Protein AF-A0A8H3XDB6-F1 (afdb_monomer)

InterPro domains:
  IPR000542 Acyltransferase ChoActase/COT/CPT [PTHR22589] (34-159)
  IPR039551 Choline/Carnitine o-acyltransferase, domain 1 and 2 [PF00755] (34-159)
  IPR042231 Choline/Carnitine o-acyltransferase, domain 2 [G3DSA:3.30.559.70] (70-175)

Nearest PDB structures (foldseek):
  4v7e-assembly1_BK  TM=2.350E-01  e=8.124E+00  Triticum aestivum

pLDDT: mean 75.9, std 16.82, range [28.42, 94.0]

Secondary structure (DSSP, 8-state):
-------TT-----HHHHHHHHHHHHHHHHHHHS-HHHHHHHHHHHHHHHHTHHHHHHHHHHHHHTT-S-SSHHHHHHHHHS--S-HHHHT-----PPPPSSGGGGSHHHHHHHHHHHHHHHHHHHHTT-SPPPEETTEEPP-HHHHTTSS--PEEETTEEE--HHHHHHHHHHHHHHHTTS------------

Radius of gyration: 24.49 Å; Cα contacts (8 Å, |Δi|>4): 90; chains: 1; bounding box: 51×44×75 Å

Foldseek 3Di:
DPPPLPCQPVDLDDLVRCLVPVVCVVLVVCVVVDDPVVSVVVVVVSVVCSVPVSVVVSVVLVVCCPPDRDSCPVVVVCVVQQDDDDCPPPPDDDDDDDADPDPVCNPPVNVVVVVVVVVVVVVVCVVVVVDDFDDDPNHGTDPVVVVCPPLFDWDQDPRGTDRDPVVSVVVVVVVVVVCVPDPPDPPDDDPPDD

Structure (mmCIF, N/CA/C/O backbone):
data_AF-A0A8H3XDB6-F1
#
_entry.id   AF-A0A8H3XDB6-F1
#
loop_
_atom_site.group_PDB
_atom_site.id
_atom_site.type_symbol
_atom_site.label_atom_id
_atom_site.label_alt_id
_atom_site.label_comp_id
_atom_site.label_asym_id
_atom_site.label_entity_id
_atom_site.label_seq_id
_atom_site.pdbx_PDB_ins_code
_atom_site.Cartn_x
_atom_site.Cartn_y
_atom_site.Cartn_z
_atom_site.occupancy
_atom_site.B_iso_or_equiv
_atom_site.auth_seq_id
_atom_site.auth_comp_id
_atom_site.auth_asym_id
_atom_site.auth_atom_id
_atom_site.pdbx_PDB_model_num
ATOM 1 N N . MET A 1 1 ? 5.721 -1.571 -1.053 1.00 28.42 1 MET A N 1
ATOM 2 C CA . MET A 1 1 ? 4.385 -2.197 -1.016 1.00 28.42 1 MET A CA 1
ATOM 3 C C . MET A 1 1 ? 4.108 -2.629 0.410 1.00 28.42 1 MET A C 1
ATOM 5 O O . MET A 1 1 ? 4.504 -3.717 0.806 1.00 28.42 1 MET A O 1
ATOM 9 N N . GLN A 1 2 ? 3.466 -1.765 1.198 1.00 34.19 2 GLN A N 1
ATOM 10 C CA . GLN A 1 2 ? 2.608 -2.282 2.254 1.00 34.19 2 GLN A CA 1
ATOM 11 C C . GLN A 1 2 ? 1.440 -2.888 1.478 1.00 34.19 2 GLN A C 1
ATOM 13 O O . GLN A 1 2 ? 0.646 -2.143 0.908 1.00 34.19 2 GLN A O 1
ATOM 18 N N . PHE A 1 3 ? 1.417 -4.211 1.322 1.00 31.28 3 PHE A N 1
ATOM 19 C CA . PHE A 1 3 ? 0.212 -4.893 0.873 1.00 31.28 3 PHE A CA 1
ATOM 20 C C . PHE A 1 3 ? -0.832 -4.624 1.958 1.00 31.28 3 PHE A C 1
ATOM 22 O O . PHE A 1 3 ? -0.949 -5.370 2.928 1.00 31.28 3 PHE A O 1
ATOM 29 N N . CYS A 1 4 ? -1.576 -3.525 1.835 1.00 38.34 4 CYS A N 1
ATOM 30 C CA . CYS A 1 4 ? -2.947 -3.578 2.287 1.00 38.34 4 CYS A CA 1
ATOM 31 C C . CYS A 1 4 ? -3.521 -4.713 1.453 1.00 38.34 4 CYS A C 1
ATOM 33 O O . CYS A 1 4 ? -3.587 -4.628 0.240 1.00 38.34 4 CYS A O 1
ATOM 35 N N . ILE A 1 5 ? -3.856 -5.840 2.053 1.00 39.66 5 ILE A N 1
ATOM 36 C CA . ILE A 1 5 ? -4.883 -6.656 1.426 1.00 39.66 5 ILE A CA 1
ATOM 37 C C . ILE A 1 5 ? -6.085 -5.732 1.480 1.00 39.66 5 ILE A C 1
ATOM 39 O O . ILE A 1 5 ? -6.484 -5.329 2.572 1.00 39.66 5 ILE A O 1
ATOM 43 N N . SER A 1 6 ? -6.553 -5.265 0.330 1.00 41.69 6 SER A N 1
ATOM 44 C CA . SER A 1 6 ? -7.808 -4.541 0.277 1.00 41.69 6 SER A CA 1
ATOM 45 C C . SER A 1 6 ? -8.833 -5.351 1.050 1.00 41.69 6 SER A C 1
ATOM 47 O O . SER A 1 6 ? -9.107 -6.505 0.716 1.00 41.69 6 SER A O 1
ATOM 49 N N . ILE A 1 7 ? -9.328 -4.786 2.148 1.00 50.31 7 ILE A N 1
ATOM 50 C CA . ILE A 1 7 ? -10.187 -5.502 3.087 1.00 50.31 7 ILE A CA 1
ATOM 51 C C . ILE A 1 7 ? -11.624 -5.422 2.559 1.00 50.31 7 ILE A C 1
ATOM 53 O O . ILE A 1 7 ? -12.529 -4.924 3.232 1.00 50.31 7 ILE A O 1
ATOM 57 N N . PHE A 1 8 ? -11.805 -5.841 1.306 1.00 38.94 8 PHE A N 1
ATOM 58 C CA . PHE A 1 8 ? -13.095 -5.911 0.644 1.00 38.94 8 PHE A CA 1
ATOM 59 C C . PHE A 1 8 ? -13.922 -6.977 1.353 1.00 38.94 8 PHE A C 1
ATOM 61 O O . PHE A 1 8 ? -13.488 -8.121 1.491 1.00 38.94 8 PHE A O 1
ATOM 68 N N . GLY A 1 9 ? -15.080 -6.582 1.884 1.00 47.75 9 GLY A N 1
ATOM 69 C CA . GLY A 1 9 ? -15.908 -7.491 2.672 1.00 47.75 9 GLY A CA 1
ATOM 70 C C . GLY A 1 9 ? -15.247 -7.955 3.971 1.00 47.75 9 GLY A C 1
ATOM 71 O O . GLY A 1 9 ? -15.432 -9.109 4.352 1.00 47.75 9 GLY A O 1
ATOM 72 N N . ALA A 1 10 ? -14.483 -7.081 4.647 1.00 54.69 10 ALA A N 1
ATOM 73 C CA . ALA A 1 10 ? -13.986 -7.310 6.005 1.00 54.69 10 ALA A CA 1
ATOM 74 C C . ALA A 1 10 ? -15.101 -7.933 6.870 1.00 54.69 10 ALA A C 1
ATOM 76 O O . ALA A 1 10 ? -16.064 -7.231 7.192 1.00 54.69 10 ALA A O 1
ATOM 77 N N . PRO A 1 11 ? -15.032 -9.230 7.223 1.00 56.41 11 PRO A N 1
ATOM 78 C CA . PRO A 1 11 ? -16.175 -9.900 7.819 1.00 56.4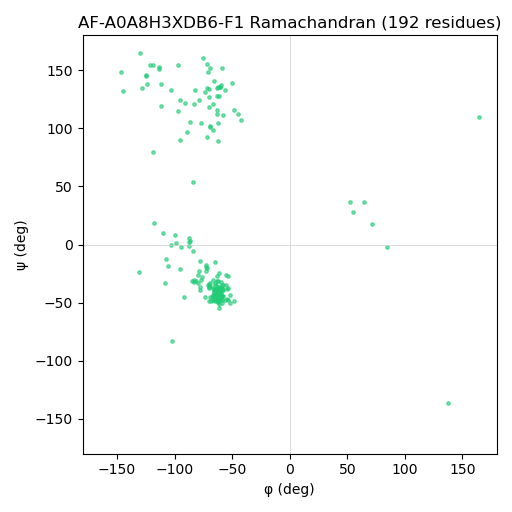1 11 PRO A CA 1
ATOM 79 C C . PRO A 1 11 ? -16.563 -9.228 9.137 1.00 56.41 11 PRO A C 1
ATOM 81 O O . PRO A 1 11 ? -15.732 -9.033 10.033 1.00 56.41 11 PRO A O 1
ATOM 84 N N . TYR A 1 12 ? -17.847 -8.881 9.254 1.00 55.28 12 TYR A N 1
ATOM 85 C CA . TYR A 1 12 ? -18.437 -8.421 10.504 1.00 55.28 12 TYR A CA 1
ATOM 86 C C . TYR A 1 12 ? -18.547 -9.613 11.444 1.00 55.28 12 TYR A C 1
ATOM 88 O O . TYR A 1 12 ? -19.517 -10.366 11.431 1.00 55.28 12 TYR A O 1
ATOM 96 N N . TYR A 1 13 ? -17.532 -9.805 12.275 1.00 54.06 13 TYR A N 1
ATOM 97 C CA . TYR A 1 13 ? -17.651 -10.742 13.379 1.00 54.06 13 TYR A CA 1
ATOM 98 C C . TYR A 1 13 ? -18.625 -10.168 14.412 1.00 54.06 13 TYR A C 1
ATOM 100 O O . TYR A 1 13 ? -18.537 -8.990 14.768 1.00 54.06 13 TYR A O 1
ATOM 108 N N . ASN A 1 14 ? -19.552 -11.003 14.894 1.00 50.72 14 ASN A N 1
ATOM 109 C CA . ASN A 1 14 ? -20.429 -10.671 16.017 1.00 50.72 14 ASN A CA 1
ATOM 110 C C . ASN A 1 14 ? -19.574 -10.137 17.177 1.00 50.72 14 ASN A C 1
ATOM 112 O O . ASN A 1 14 ? -18.504 -10.693 17.444 1.00 50.72 14 ASN A O 1
ATOM 116 N N . LEU A 1 15 ? -20.043 -9.087 17.860 1.00 51.84 15 LEU A N 1
ATOM 117 C CA . LEU A 1 15 ? -19.354 -8.511 19.010 1.00 51.84 15 LEU A CA 1
ATOM 118 C C . LEU A 1 15 ? -18.949 -9.607 19.992 1.00 51.84 15 LEU A C 1
ATOM 120 O O . LEU A 1 15 ? -17.777 -9.731 20.291 1.00 51.84 15 LEU A O 1
ATOM 124 N N . ASN A 1 16 ? -19.850 -10.514 20.363 1.00 48.94 16 ASN A N 1
ATOM 125 C CA . ASN A 1 16 ? -19.525 -11.626 21.255 1.00 48.94 16 ASN A CA 1
ATOM 126 C C . ASN A 1 16 ? -18.395 -12.519 20.719 1.00 48.94 16 ASN A C 1
ATOM 128 O O . ASN A 1 16 ? -17.565 -12.968 21.497 1.00 48.94 16 ASN A O 1
ATOM 132 N N . TRP A 1 17 ? -18.290 -12.730 19.405 1.00 52.19 17 TRP A N 1
ATOM 133 C CA . TRP A 1 17 ? -17.222 -13.535 18.802 1.00 52.19 17 TRP A CA 1
ATOM 134 C C . TRP A 1 17 ? -15.866 -12.807 18.805 1.00 52.19 17 TRP A C 1
ATOM 136 O O . TRP A 1 17 ? -14.856 -13.378 19.221 1.00 52.19 17 TRP A O 1
ATOM 146 N N . ARG A 1 18 ? -15.842 -11.519 18.424 1.00 54.84 18 ARG A N 1
ATOM 147 C CA . ARG A 1 18 ? -14.647 -10.653 18.507 1.00 54.84 18 ARG A CA 1
ATOM 148 C C . ARG A 1 18 ? -14.234 -10.417 19.961 1.00 54.84 18 ARG A C 1
ATOM 150 O O . ARG A 1 18 ? -13.060 -10.471 20.281 1.00 54.84 18 ARG A O 1
ATOM 157 N N . LEU A 1 19 ? -15.176 -10.230 20.873 1.00 51.75 19 LEU A N 1
ATOM 158 C CA . LEU A 1 19 ? -14.893 -10.020 22.287 1.00 51.75 19 LEU A CA 1
ATOM 159 C C . LEU A 1 19 ? -14.386 -11.299 22.964 1.00 51.75 19 LEU A C 1
ATOM 161 O O . LEU A 1 19 ? -13.506 -11.205 23.809 1.00 51.75 19 LEU A O 1
ATOM 165 N N . TYR A 1 20 ? -14.857 -12.495 22.595 1.00 50.22 20 TYR A N 1
ATOM 166 C CA . TYR A 1 20 ? -14.377 -13.734 23.223 1.00 50.22 20 TYR A CA 1
ATOM 167 C C . TYR A 1 20 ? -13.004 -14.180 22.701 1.00 50.22 20 TYR A C 1
ATOM 169 O O . TYR A 1 20 ? -12.164 -14.633 23.482 1.00 50.22 20 TYR A O 1
ATOM 177 N N . HIS A 1 21 ? -12.746 -14.039 21.395 1.00 55.56 21 HIS A N 1
ATOM 178 C CA . HIS A 1 21 ? -11.463 -14.422 20.795 1.00 55.56 21 HIS A CA 1
ATOM 179 C C . HIS A 1 21 ? -10.453 -13.272 20.756 1.00 55.56 21 HIS A C 1
ATOM 181 O O . HIS A 1 21 ? -9.304 -13.468 21.144 1.00 55.56 21 HIS A O 1
ATOM 187 N N . SER A 1 22 ? -10.850 -12.063 20.354 1.00 55.03 22 SER A N 1
ATOM 188 C CA . SER A 1 22 ? -9.935 -10.920 20.262 1.00 55.03 22 SER A CA 1
ATOM 189 C C . SER A 1 22 ? -9.615 -10.287 21.612 1.00 55.03 22 SER A C 1
ATOM 191 O O . SER A 1 22 ? -8.475 -9.873 21.756 1.00 55.03 22 SER A O 1
ATOM 193 N N . ASN A 1 23 ? -10.490 -10.280 22.635 1.00 59.28 23 ASN A N 1
ATOM 194 C CA . ASN A 1 23 ? -10.020 -9.866 23.973 1.00 59.28 23 ASN A CA 1
ATOM 195 C C . ASN A 1 23 ? -9.071 -10.887 24.569 1.00 59.28 23 ASN A C 1
ATOM 197 O O . ASN A 1 23 ? -8.112 -10.484 25.203 1.00 59.28 23 ASN A O 1
ATOM 201 N N . LYS A 1 24 ? -9.269 -12.193 24.348 1.00 63.41 24 LYS A N 1
ATOM 202 C CA . LYS A 1 24 ? -8.246 -13.169 24.744 1.00 63.41 24 LYS A CA 1
ATOM 203 C C . LYS A 1 24 ? -6.927 -12.883 24.041 1.00 63.41 24 LYS A C 1
ATOM 205 O O . LYS A 1 24 ? -5.903 -12.942 24.694 1.00 63.41 24 LYS A O 1
ATOM 210 N N . ILE A 1 25 ? -6.944 -12.502 22.764 1.00 69.81 25 ILE A N 1
ATOM 211 C CA . ILE A 1 25 ? -5.729 -12.108 22.040 1.00 69.81 25 ILE A CA 1
ATOM 212 C C . ILE A 1 25 ? -5.135 -10.808 22.601 1.00 69.81 25 ILE A C 1
ATOM 214 O O . ILE A 1 25 ? -3.944 -10.785 22.873 1.00 69.81 25 ILE A O 1
ATOM 218 N N . ILE A 1 26 ? -5.931 -9.758 22.820 1.00 72.62 26 ILE A N 1
ATOM 219 C CA . ILE A 1 26 ? -5.470 -8.463 23.350 1.00 72.62 26 ILE A CA 1
ATOM 220 C C . ILE A 1 26 ? -4.944 -8.629 24.776 1.00 72.62 26 ILE A C 1
ATOM 222 O O . ILE A 1 26 ? -3.838 -8.200 25.063 1.00 72.62 26 ILE A O 1
ATOM 226 N N . ILE A 1 27 ? -5.686 -9.303 25.653 1.00 77.44 27 ILE A N 1
ATOM 227 C CA . ILE A 1 27 ? -5.289 -9.592 27.034 1.00 77.44 27 ILE A CA 1
ATOM 228 C C . ILE A 1 27 ? -4.053 -10.501 27.039 1.00 77.44 27 ILE A C 1
ATOM 230 O O . ILE A 1 27 ? -3.075 -10.171 27.700 1.00 77.44 27 ILE A O 1
ATOM 234 N N . CYS A 1 28 ? -4.022 -11.596 26.268 1.00 76.06 28 CYS A N 1
ATOM 235 C CA . CYS A 1 28 ? -2.818 -12.433 26.161 1.00 76.06 28 CYS A CA 1
ATOM 236 C C . CYS A 1 28 ? -1.620 -11.651 25.622 1.00 76.06 28 CYS A C 1
ATOM 238 O O . CYS A 1 28 ? -0.508 -11.881 26.081 1.00 76.06 28 CYS A O 1
ATOM 240 N N . PHE A 1 29 ? -1.817 -10.737 24.673 1.00 81.19 29 PHE A N 1
ATOM 241 C CA . PHE A 1 29 ? -0.747 -9.892 24.154 1.00 81.19 29 PHE A CA 1
ATOM 242 C C . PHE A 1 29 ? -0.264 -8.904 25.223 1.00 81.19 29 PHE A C 1
ATOM 244 O O . PHE A 1 29 ? 0.929 -8.836 25.504 1.00 81.19 29 PHE A O 1
ATOM 251 N N . CYS A 1 30 ? -1.184 -8.207 25.893 1.00 83.38 30 CYS A N 1
ATOM 252 C CA . CYS A 1 30 ? -0.893 -7.277 26.983 1.00 83.38 30 CYS A CA 1
ATOM 253 C C . CYS A 1 30 ? -0.163 -7.949 28.150 1.00 83.38 30 CYS A C 1
ATOM 255 O O . CYS A 1 30 ? 0.720 -7.324 28.728 1.00 83.38 30 CYS A O 1
ATOM 257 N N . PHE A 1 31 ? -0.462 -9.215 28.456 1.00 82.94 31 PHE A N 1
ATOM 258 C CA . PHE A 1 31 ? 0.223 -9.975 29.505 1.00 82.94 31 PHE A CA 1
ATOM 259 C C . PHE A 1 31 ? 1.748 -10.007 29.317 1.00 82.94 31 PHE A C 1
ATOM 261 O O . PHE A 1 31 ? 2.487 -9.896 30.288 1.00 82.94 31 PHE A O 1
ATOM 268 N N . TRP A 1 32 ? 2.229 -10.110 28.075 1.00 84.25 32 TRP A N 1
ATOM 269 C CA . TRP A 1 32 ? 3.666 -10.164 27.789 1.00 84.25 32 TRP A CA 1
ATOM 270 C C . TRP A 1 32 ? 4.363 -8.800 27.839 1.00 84.25 32 TRP A C 1
ATOM 272 O O . TRP A 1 32 ? 5.575 -8.747 28.034 1.00 84.25 32 TRP A O 1
ATOM 282 N N . PHE A 1 33 ? 3.622 -7.703 27.667 1.00 88.44 33 PHE A N 1
ATOM 283 C CA . PHE A 1 33 ? 4.183 -6.349 27.576 1.00 88.44 33 PHE A CA 1
ATOM 284 C C . PHE A 1 33 ? 3.921 -5.478 28.812 1.00 88.44 33 PHE A C 1
ATOM 286 O O . PHE A 1 33 ? 4.528 -4.415 28.944 1.00 88.44 33 PHE A O 1
ATOM 293 N N . GLN A 1 34 ? 3.026 -5.891 29.712 1.00 90.06 34 GLN A N 1
ATOM 294 C CA . GLN A 1 34 ? 2.603 -5.100 30.867 1.00 90.06 34 GLN A CA 1
ATOM 295 C C . GLN A 1 34 ? 3.047 -5.726 32.190 1.00 90.06 34 GLN A C 1
ATOM 297 O O . GLN A 1 34 ? 3.152 -6.940 32.337 1.00 90.06 34 GLN A O 1
ATOM 302 N N . ARG A 1 35 ? 3.266 -4.872 33.195 1.00 91.56 35 ARG A N 1
ATOM 303 C CA . ARG A 1 35 ? 3.449 -5.319 34.582 1.00 91.56 35 ARG A CA 1
ATOM 304 C C . ARG A 1 35 ? 2.115 -5.802 35.141 1.00 91.56 35 ARG A C 1
ATOM 306 O O . ARG A 1 35 ? 1.061 -5.316 34.744 1.00 91.56 35 ARG A O 1
ATOM 313 N N . GLU A 1 36 ? 2.171 -6.674 36.141 1.00 89.62 36 GLU A N 1
ATOM 314 C CA . GLU A 1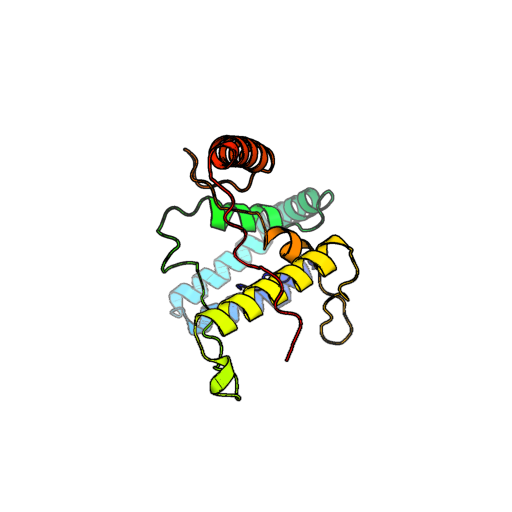 36 ? 0.991 -7.315 36.738 1.00 89.62 36 GLU A CA 1
ATOM 315 C C . GLU A 1 36 ? -0.101 -6.321 37.172 1.00 89.62 36 GLU A C 1
ATOM 317 O O . GLU A 1 36 ? -1.276 -6.506 36.861 1.00 89.62 36 GLU A O 1
ATOM 322 N N . LYS A 1 37 ? 0.282 -5.207 37.810 1.00 91.56 37 LYS A N 1
ATOM 323 C CA . LYS A 1 37 ? -0.659 -4.145 38.201 1.00 91.56 37 LYS A CA 1
ATOM 324 C C . LYS A 1 37 ? -1.386 -3.530 36.997 1.00 91.56 37 LYS A C 1
ATOM 326 O O . LYS A 1 37 ? -2.601 -3.358 37.042 1.00 91.56 37 LYS A O 1
ATOM 331 N N . ASP A 1 38 ? -0.643 -3.197 35.943 1.00 90.69 38 ASP A N 1
ATOM 332 C CA . ASP A 1 38 ? -1.169 -2.544 34.737 1.00 90.69 38 ASP A CA 1
ATOM 333 C C . ASP A 1 38 ? -2.054 -3.526 33.939 1.00 90.69 38 ASP A C 1
ATOM 335 O O . ASP A 1 38 ? -3.088 -3.150 33.382 1.00 90.69 38 ASP A O 1
ATOM 339 N N . PHE A 1 39 ? -1.702 -4.814 33.966 1.00 88.56 39 PHE A N 1
ATOM 340 C CA . PHE A 1 39 ? -2.475 -5.899 33.368 1.00 88.56 39 PHE A CA 1
ATOM 341 C C . PHE A 1 39 ? -3.831 -6.107 34.057 1.00 88.56 39 PHE A C 1
ATOM 343 O O . PHE A 1 39 ? -4.863 -6.185 33.386 1.00 88.56 39 PHE A O 1
ATOM 350 N N . LEU A 1 40 ? -3.862 -6.142 35.394 1.00 89.12 40 LEU A N 1
ATOM 351 C CA . LEU A 1 40 ? -5.108 -6.256 36.165 1.00 89.12 40 LEU A CA 1
ATOM 352 C C . LEU A 1 40 ? -6.045 -5.066 35.912 1.00 89.12 40 LEU A C 1
ATOM 354 O O . LEU A 1 40 ? -7.258 -5.243 35.754 1.00 89.12 40 LEU A O 1
ATOM 358 N N . GLN A 1 41 ? -5.480 -3.858 35.823 1.00 90.44 41 GLN A N 1
ATOM 359 C CA . GLN A 1 41 ? -6.232 -2.659 35.454 1.00 90.44 41 GLN A CA 1
ATOM 360 C C . GLN A 1 41 ? -6.794 -2.767 34.035 1.00 90.44 41 GLN A C 1
ATOM 362 O O . GLN A 1 41 ? -7.987 -2.543 33.839 1.00 90.44 41 GLN A O 1
ATOM 367 N N . THR A 1 42 ? -5.975 -3.181 33.066 1.00 89.00 42 THR A N 1
ATOM 368 C CA . THR A 1 42 ? -6.403 -3.379 31.673 1.00 89.00 42 THR A CA 1
ATOM 369 C C . THR A 1 42 ? -7.541 -4.393 31.581 1.00 89.00 42 THR A C 1
ATOM 371 O O . THR A 1 42 ? -8.538 -4.127 30.919 1.00 89.00 42 THR A O 1
ATOM 374 N N . ASN A 1 43 ? -7.454 -5.518 32.294 1.00 87.25 43 ASN A N 1
ATOM 375 C CA . ASN A 1 43 ? -8.506 -6.536 32.299 1.00 87.25 43 ASN A CA 1
ATOM 376 C C . ASN A 1 43 ? -9.835 -5.990 32.857 1.00 87.25 43 ASN A C 1
ATOM 378 O O . ASN A 1 43 ? -10.900 -6.210 32.281 1.00 87.25 43 ASN A O 1
ATOM 382 N N . THR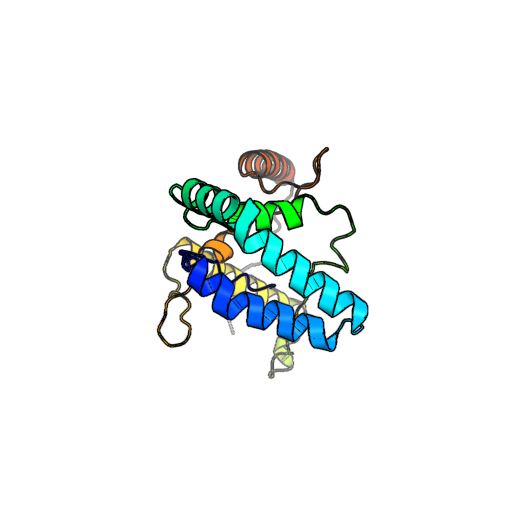 A 1 44 ? -9.764 -5.200 33.931 1.00 89.62 44 THR A N 1
ATOM 383 C CA . THR A 1 44 ? -10.944 -4.542 34.516 1.00 89.62 44 THR A CA 1
ATOM 384 C C . THR A 1 44 ? -11.578 -3.549 33.537 1.00 89.62 44 THR A C 1
ATOM 386 O O . THR A 1 44 ? -12.792 -3.568 33.338 1.00 89.62 44 THR A O 1
ATOM 389 N N . LEU A 1 45 ? -10.764 -2.708 32.889 1.00 89.25 45 LEU A N 1
ATOM 390 C CA . LEU A 1 45 ? -11.227 -1.719 31.910 1.00 89.25 45 LEU A CA 1
ATOM 391 C C . LEU A 1 45 ? -11.831 -2.375 30.668 1.00 89.25 45 LEU A C 1
ATOM 393 O O . LEU A 1 45 ? -12.856 -1.913 30.171 1.00 89.25 45 LEU A O 1
ATOM 397 N N . VAL A 1 46 ? -11.231 -3.468 30.190 1.00 87.00 46 VAL A N 1
ATOM 398 C CA . VAL A 1 46 ? -11.795 -4.255 29.091 1.00 87.00 46 VAL A CA 1
ATOM 399 C C . VAL A 1 46 ? -13.179 -4.748 29.489 1.00 87.00 46 VAL A C 1
ATOM 401 O O . VAL A 1 46 ? -14.117 -4.473 28.753 1.00 87.00 46 VAL A O 1
ATOM 404 N N . GLY A 1 47 ? -13.343 -5.370 30.664 1.00 86.06 47 GLY A N 1
ATOM 405 C CA . GLY A 1 47 ? -14.655 -5.814 31.156 1.00 86.06 47 GLY A CA 1
ATOM 406 C C . GLY A 1 47 ? -15.703 -4.695 31.168 1.00 86.06 47 GLY A C 1
ATOM 407 O O . GLY A 1 47 ? -16.787 -4.857 30.609 1.00 86.06 47 GLY A O 1
ATOM 408 N N . GLN A 1 48 ? -15.343 -3.522 31.696 1.00 89.94 48 GLN A N 1
ATOM 409 C CA . GLN A 1 48 ? -16.219 -2.345 31.709 1.00 89.94 48 GLN A CA 1
ATOM 410 C C . GLN A 1 48 ? -16.588 -1.861 30.300 1.00 89.94 48 GLN A C 1
ATOM 412 O O . GLN A 1 48 ? -17.727 -1.447 30.073 1.00 89.94 48 GLN A O 1
ATOM 417 N N . PHE A 1 49 ? -15.660 -1.916 29.345 1.00 87.81 49 PHE A N 1
ATOM 418 C CA . PHE A 1 49 ? -15.925 -1.535 27.961 1.00 87.81 49 PHE A CA 1
ATOM 419 C C . PHE A 1 49 ? -16.934 -2.478 27.290 1.00 87.81 49 PHE A C 1
ATOM 421 O O . PHE A 1 49 ? -17.794 -2.005 26.548 1.00 87.81 49 PHE A O 1
ATOM 428 N N . LEU A 1 50 ? -16.882 -3.786 27.572 1.00 85.56 50 LEU A N 1
ATOM 429 C CA . LEU A 1 50 ? -17.810 -4.766 26.981 1.00 85.56 50 LEU A CA 1
ATOM 430 C C . LEU A 1 50 ? -19.251 -4.568 27.438 1.00 85.56 50 LEU A C 1
ATOM 432 O O . LEU A 1 50 ? -20.170 -4.767 26.648 1.00 85.56 50 LEU A O 1
ATOM 436 N N . GLU A 1 51 ? -19.443 -4.203 28.701 1.00 87.19 51 GLU A N 1
ATOM 437 C CA . GLU A 1 51 ? -20.775 -4.037 29.283 1.00 87.19 51 GLU A CA 1
ATOM 438 C C . GLU A 1 51 ? -21.389 -2.674 28.943 1.00 87.19 51 GLU A C 1
ATOM 440 O O . GLU A 1 51 ? -22.605 -2.567 28.790 1.00 87.19 51 GLU A O 1
ATOM 445 N N . ASN A 1 52 ? -20.558 -1.636 28.790 1.00 89.38 52 ASN A N 1
ATOM 446 C CA . ASN A 1 52 ? -21.027 -0.261 28.630 1.00 89.38 52 ASN A CA 1
ATOM 447 C C . ASN A 1 52 ? -20.975 0.232 27.174 1.00 89.38 52 ASN A C 1
ATOM 449 O O . ASN A 1 52 ? -21.989 0.270 26.474 1.00 89.38 52 ASN A O 1
ATOM 453 N N . GLU A 1 53 ? -19.809 0.693 26.720 1.00 90.25 53 GLU A N 1
ATOM 454 C CA . GLU A 1 53 ? -19.672 1.453 25.469 1.00 90.25 53 GLU A CA 1
ATOM 455 C C . GLU A 1 53 ? -19.531 0.564 24.230 1.00 90.25 53 GLU A C 1
ATOM 457 O O . GLU A 1 53 ? -20.010 0.927 23.152 1.00 90.25 53 GLU A O 1
ATOM 462 N N . GLY A 1 54 ? -18.925 -0.614 24.384 1.00 87.50 54 GLY A N 1
ATOM 463 C CA . GLY A 1 54 ? -18.631 -1.558 23.309 1.00 87.50 54 GLY A CA 1
ATOM 464 C C . GLY A 1 54 ? -19.845 -1.902 22.438 1.00 87.50 54 GLY A C 1
ATOM 465 O O . GLY A 1 54 ? -19.748 -1.752 21.218 1.00 87.50 54 GLY A O 1
ATOM 466 N N . PRO A 1 55 ? -21.004 -2.286 23.011 1.00 88.69 55 PRO A N 1
ATOM 467 C CA . PRO A 1 55 ? -22.207 -2.596 22.237 1.00 88.69 55 PRO A CA 1
ATOM 468 C C . PRO A 1 55 ? -22.704 -1.419 21.393 1.00 88.69 55 PRO A C 1
ATOM 470 O O . PRO A 1 55 ? -22.995 -1.591 20.210 1.00 88.69 55 PRO A O 1
ATOM 473 N N . LYS A 1 56 ? -22.719 -0.208 21.964 1.00 91.38 56 LYS A N 1
ATOM 474 C CA . LYS A 1 56 ? -23.167 1.012 21.269 1.00 91.38 56 LYS A CA 1
ATOM 475 C C . LYS A 1 56 ? -22.233 1.381 20.117 1.00 91.38 56 LYS A C 1
ATOM 477 O O . LYS A 1 56 ? -22.688 1.804 19.057 1.00 91.38 56 LYS A O 1
ATOM 482 N N . LEU A 1 57 ? -20.922 1.252 20.321 1.00 90.19 57 LEU A N 1
ATOM 483 C CA . LEU A 1 57 ? -19.927 1.538 19.286 1.00 90.19 57 LEU A CA 1
ATOM 484 C C . LEU A 1 57 ? -19.956 0.494 18.170 1.00 90.19 57 LEU A C 1
ATOM 486 O O . LEU A 1 57 ? -19.831 0.852 17.001 1.00 90.19 57 LEU A O 1
ATOM 490 N N . GLN A 1 58 ? -20.177 -0.775 18.509 1.00 86.25 58 GLN A N 1
ATOM 491 C CA . GLN A 1 58 ? -20.317 -1.836 17.520 1.00 86.25 58 GLN A CA 1
ATOM 492 C C . GLN A 1 58 ? -21.552 -1.639 16.643 1.00 86.25 58 GLN A C 1
ATOM 494 O O . GLN A 1 58 ? -21.456 -1.794 15.428 1.00 86.25 58 GLN A O 1
ATOM 499 N N . GLU A 1 59 ? -22.695 -1.297 17.234 1.00 89.38 59 GLU A N 1
ATOM 500 C CA . GLU A 1 59 ? -23.919 -1.024 16.479 1.00 89.38 59 GLU A CA 1
ATOM 501 C C . GLU A 1 59 ? -23.711 0.150 15.513 1.00 89.38 59 GLU A C 1
ATOM 503 O O . GLU A 1 59 ? -24.019 0.052 14.324 1.00 89.38 59 GLU A O 1
ATOM 508 N N . LYS A 1 60 ? -23.070 1.230 15.980 1.00 90.50 60 LYS A N 1
ATOM 509 C CA . LYS A 1 60 ? -22.679 2.352 15.115 1.00 90.50 60 LYS A CA 1
ATOM 510 C C . LYS A 1 60 ? -21.752 1.909 13.986 1.00 90.50 60 LYS A C 1
ATOM 512 O O . LYS A 1 60 ? -21.975 2.302 12.843 1.00 90.50 60 LYS A O 1
ATOM 517 N N . LEU A 1 61 ? -20.756 1.073 14.275 1.00 87.88 61 LEU A N 1
ATOM 518 C CA . LEU A 1 61 ? -19.836 0.558 13.262 1.00 87.88 61 LEU A CA 1
ATOM 519 C C . LEU A 1 61 ? -20.569 -0.279 12.207 1.00 87.88 61 LEU A C 1
ATOM 521 O O . LEU A 1 61 ? -20.305 -0.106 11.023 1.00 87.88 61 LEU A O 1
ATOM 525 N N . GLN A 1 62 ? -21.508 -1.133 12.623 1.00 87.19 62 GLN A N 1
ATOM 526 C CA . GLN A 1 62 ? -22.350 -1.930 11.725 1.00 87.19 62 GLN A CA 1
ATOM 527 C C . GLN A 1 62 ? -23.261 -1.047 10.865 1.00 87.19 62 GLN A C 1
ATOM 529 O O . GLN A 1 62 ? -23.396 -1.290 9.668 1.00 87.19 62 GLN A O 1
ATOM 534 N N . SER A 1 63 ? -23.831 0.015 11.440 1.00 90.38 63 SER A N 1
ATOM 535 C CA . SER A 1 63 ? -24.638 0.968 10.673 1.00 90.38 63 SER A CA 1
ATOM 536 C C . SER A 1 63 ? -23.801 1.707 9.618 1.00 90.38 63 SER A C 1
ATO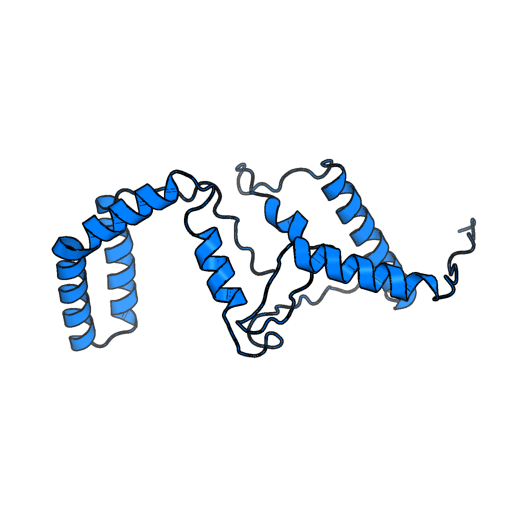M 538 O O . SER A 1 63 ? -24.157 1.701 8.444 1.00 90.38 63 SER A O 1
ATOM 540 N N . TYR A 1 64 ? -22.627 2.234 9.988 1.00 87.94 64 TYR A N 1
ATOM 541 C CA . TYR A 1 64 ? -21.699 2.926 9.080 1.00 87.94 64 TYR A CA 1
ATOM 542 C C . TYR A 1 64 ? -21.204 2.039 7.926 1.00 87.94 64 TYR A C 1
ATOM 544 O O . TYR A 1 64 ? -20.939 2.521 6.822 1.00 87.94 64 TYR A O 1
ATOM 552 N N . ALA A 1 65 ? -21.078 0.746 8.204 1.00 86.81 65 ALA A N 1
ATOM 553 C CA . ALA A 1 65 ? -20.632 -0.295 7.297 1.00 86.81 65 ALA A CA 1
ATOM 554 C C . ALA A 1 65 ? -21.632 -0.669 6.193 1.00 86.81 65 ALA A C 1
ATOM 556 O O . ALA A 1 65 ? -21.225 -1.264 5.198 1.00 86.81 65 ALA A O 1
ATOM 557 N N . THR A 1 66 ? -22.921 -0.365 6.372 1.00 86.69 66 THR A N 1
ATOM 558 C CA . THR A 1 66 ? -23.993 -0.862 5.489 1.00 86.69 66 THR A CA 1
ATOM 559 C C . THR A 1 66 ? -23.843 -0.342 4.057 1.00 86.69 66 THR A C 1
ATOM 561 O O . THR A 1 66 ? -24.059 -1.087 3.106 1.00 86.69 66 THR A O 1
ATOM 564 N N . ASP A 1 67 ? -23.384 0.901 3.909 1.00 86.62 67 ASP A N 1
ATOM 565 C CA . ASP A 1 67 ? -23.296 1.588 2.616 1.00 86.62 67 ASP A CA 1
ATOM 566 C C . ASP A 1 67 ? -21.880 1.576 2.010 1.00 86.62 67 ASP A C 1
ATOM 568 O O . ASP A 1 67 ? -21.622 2.283 1.034 1.00 86.62 67 ASP A O 1
ATOM 572 N N . LYS A 1 68 ? -20.926 0.829 2.592 1.00 82.25 68 LYS A N 1
ATOM 573 C CA . LYS A 1 68 ? -19.507 0.866 2.187 1.00 82.25 68 LYS A CA 1
ATOM 574 C C . LYS A 1 68 ? -18.950 -0.513 1.827 1.00 82.25 68 LYS A C 1
ATOM 576 O O . LYS A 1 68 ? -19.268 -1.494 2.496 1.00 82.25 68 LYS A O 1
ATOM 581 N N . PRO A 1 69 ? -18.042 -0.597 0.833 1.00 80.12 69 PRO A N 1
ATOM 582 C CA . PRO A 1 69 ? -17.379 -1.855 0.470 1.00 80.12 69 PRO A CA 1
ATOM 583 C C . PRO A 1 69 ? -16.444 -2.378 1.574 1.00 80.12 69 PRO A C 1
ATOM 585 O O . PRO A 1 69 ? -16.270 -3.588 1.741 1.00 80.12 69 PRO A O 1
ATOM 588 N N . SER A 1 70 ? -15.857 -1.467 2.354 1.00 83.62 70 SER A N 1
ATOM 589 C CA . SER A 1 70 ? -15.044 -1.774 3.525 1.00 83.62 70 SER A CA 1
ATOM 590 C C . SER A 1 70 ? -15.251 -0.715 4.603 1.00 83.62 70 SER A C 1
ATOM 592 O O . SER A 1 70 ? -15.174 0.482 4.333 1.00 83.62 70 SER A O 1
ATOM 594 N N . TYR A 1 71 ? -15.484 -1.142 5.845 1.00 83.50 71 TYR A N 1
ATOM 595 C CA . TYR A 1 71 ? -15.718 -0.218 6.961 1.00 83.50 71 TYR A CA 1
ATOM 596 C C . TYR A 1 71 ? -14.448 0.515 7.423 1.00 83.50 71 TYR A C 1
ATOM 598 O O . TYR A 1 71 ? -14.546 1.484 8.167 1.00 83.50 71 TYR A O 1
ATOM 606 N N . ILE A 1 72 ? -13.259 0.019 7.067 1.00 85.88 72 ILE A N 1
ATOM 607 C CA . ILE A 1 72 ? -11.976 0.527 7.580 1.00 85.88 72 ILE A CA 1
ATOM 608 C C . ILE A 1 72 ? -11.202 1.348 6.551 1.00 85.88 72 ILE A C 1
ATOM 610 O O . ILE A 1 72 ? -10.320 2.107 6.928 1.00 85.88 72 ILE A O 1
ATOM 614 N N . GLU A 1 73 ? -11.524 1.208 5.267 1.00 81.50 73 GLU A N 1
ATOM 615 C CA . GLU A 1 73 ? -10.760 1.802 4.168 1.00 81.50 73 GLU A CA 1
ATOM 616 C C . GLU A 1 73 ? -10.619 3.326 4.304 1.00 81.50 73 GLU A C 1
ATOM 618 O O . GLU A 1 73 ? -9.504 3.840 4.239 1.00 81.50 73 GLU A O 1
ATOM 623 N N . GLU A 1 74 ? -11.719 4.032 4.577 1.00 81.75 74 GLU A N 1
ATOM 624 C CA . GLU A 1 74 ? -11.730 5.492 4.754 1.00 81.75 74 GLU A CA 1
ATOM 625 C C . GLU A 1 74 ? -10.856 5.922 5.944 1.00 81.75 74 GLU A C 1
ATOM 627 O O . GLU A 1 74 ? -9.929 6.712 5.779 1.00 81.75 74 GLU A O 1
ATOM 632 N N . PHE A 1 75 ? -11.061 5.312 7.118 1.00 84.94 75 PHE A N 1
ATOM 633 C CA . PHE A 1 75 ? -10.258 5.599 8.314 1.00 84.94 75 PHE A CA 1
ATOM 634 C C . PHE A 1 75 ? -8.768 5.314 8.107 1.00 84.94 75 PHE A C 1
ATOM 636 O O . PHE A 1 75 ? -7.907 6.033 8.620 1.00 84.94 75 PHE A O 1
ATOM 643 N N . TRP A 1 76 ? -8.452 4.248 7.372 1.00 83.94 76 TRP A N 1
ATOM 644 C CA . TRP A 1 76 ? -7.074 3.871 7.101 1.00 83.94 76 TRP A CA 1
ATOM 645 C C . TRP A 1 76 ? -6.415 4.887 6.171 1.00 83.94 76 TRP A C 1
ATOM 647 O O . TRP A 1 76 ? -5.317 5.348 6.479 1.00 83.94 76 TRP A O 1
ATOM 657 N N . TYR A 1 77 ? -7.088 5.316 5.098 1.00 80.69 77 TYR A N 1
ATOM 658 C CA . TYR A 1 77 ? -6.563 6.367 4.223 1.00 80.69 77 TYR A CA 1
ATOM 659 C C . TYR A 1 77 ? -6.334 7.679 4.964 1.00 80.69 77 TYR A C 1
ATOM 661 O O . TYR A 1 77 ? -5.247 8.253 4.844 1.00 80.69 77 TYR A O 1
ATOM 669 N N . ASP A 1 78 ? -7.293 8.102 5.783 1.00 80.88 78 ASP A N 1
ATOM 670 C CA . ASP A 1 78 ? -7.159 9.311 6.592 1.00 80.88 78 ASP A CA 1
ATOM 671 C C . ASP A 1 78 ? -5.947 9.240 7.521 1.00 80.88 78 ASP A C 1
ATOM 673 O O . ASP A 1 78 ? -5.213 10.221 7.643 1.00 80.88 78 ASP A O 1
ATOM 677 N N . SER A 1 79 ? -5.659 8.079 8.117 1.00 82.31 79 SER A N 1
ATOM 678 C CA . SER A 1 79 ? -4.491 7.923 8.996 1.00 82.31 79 SER A CA 1
ATOM 679 C C . SER A 1 79 ? -3.154 8.166 8.280 1.00 82.31 79 SER A C 1
ATOM 681 O O . SER A 1 79 ? -2.255 8.779 8.852 1.00 82.31 79 SER A O 1
ATOM 683 N N . TYR A 1 80 ? -3.021 7.765 7.009 1.00 76.88 80 TYR A N 1
ATOM 684 C CA . TYR A 1 80 ? -1.798 8.007 6.230 1.00 76.88 80 TYR A 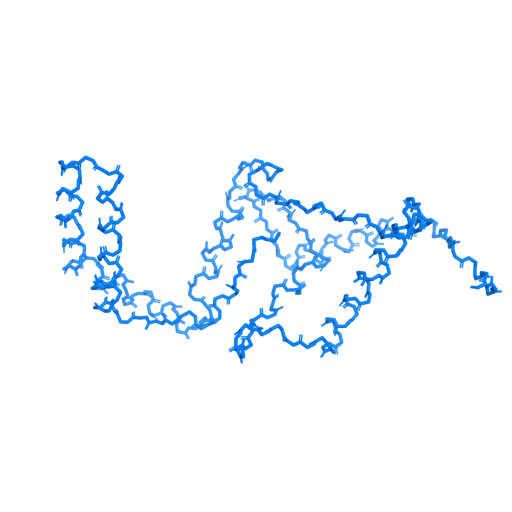CA 1
ATOM 685 C C . TYR A 1 80 ? -1.711 9.430 5.686 1.00 76.88 80 TYR A C 1
ATOM 687 O O . TYR A 1 80 ? -0.609 9.969 5.530 1.00 76.88 80 TYR A O 1
ATOM 695 N N . LEU A 1 81 ? -2.856 10.026 5.358 1.00 77.50 81 LEU A N 1
ATOM 696 C CA . LEU A 1 81 ? -2.942 11.343 4.733 1.00 77.50 81 LEU A CA 1
ATOM 697 C C . LEU A 1 81 ? -2.869 12.494 5.738 1.00 77.50 81 LEU A C 1
ATOM 699 O O . LEU A 1 81 ? -2.293 13.536 5.419 1.00 77.50 81 LEU A O 1
ATOM 703 N N . SER A 1 82 ? -3.382 12.289 6.950 1.00 76.19 82 SER A N 1
ATOM 704 C CA . SER A 1 82 ? -3.296 13.244 8.063 1.00 76.19 82 SER A CA 1
ATOM 705 C C . SER A 1 82 ? -1.934 13.248 8.762 1.00 76.19 82 SER A C 1
ATOM 707 O O . SER A 1 82 ? -1.630 14.179 9.505 1.00 76.19 82 SER A O 1
ATOM 709 N N . TYR A 1 83 ? -1.092 12.241 8.514 1.00 72.94 83 TYR A N 1
ATOM 710 C CA . TYR A 1 83 ? 0.225 12.150 9.129 1.00 72.94 83 TYR A CA 1
ATOM 711 C C . TYR A 1 83 ? 1.190 13.210 8.581 1.00 72.94 83 TYR A C 1
ATOM 713 O O . TYR A 1 83 ? 1.387 13.323 7.367 1.00 72.94 83 TYR A O 1
ATOM 721 N N . THR A 1 84 ? 1.806 13.970 9.488 1.00 73.94 84 THR A N 1
ATOM 722 C CA . THR A 1 84 ? 2.614 15.154 9.164 1.00 73.94 84 THR A CA 1
ATOM 723 C C . THR A 1 84 ? 4.112 14.897 9.045 1.00 73.94 84 THR A C 1
ATOM 725 O O . THR A 1 84 ? 4.793 15.709 8.419 1.00 73.94 84 THR A O 1
ATOM 728 N N . ASP A 1 85 ? 4.659 13.816 9.619 1.00 80.06 85 ASP A N 1
ATOM 729 C CA . ASP A 1 85 ? 6.116 13.629 9.571 1.00 80.06 85 ASP A CA 1
ATOM 730 C C . ASP A 1 85 ? 6.590 13.170 8.181 1.00 80.06 85 ASP A C 1
ATOM 732 O O . ASP A 1 85 ? 5.811 12.632 7.382 1.00 80.06 85 ASP A O 1
ATOM 736 N N . PRO A 1 86 ? 7.889 13.344 7.870 1.00 79.69 86 PRO A N 1
ATOM 737 C CA . PRO A 1 86 ? 8.429 13.038 6.555 1.00 79.69 86 PRO A CA 1
ATOM 738 C C . PRO A 1 86 ? 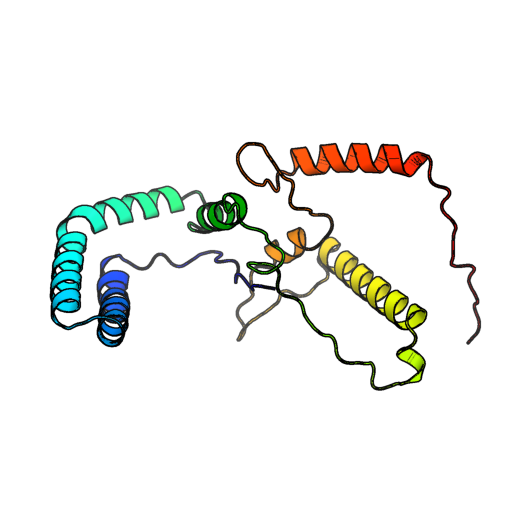8.180 11.591 6.120 1.00 79.69 86 PRO A C 1
ATOM 740 O O . PRO A 1 86 ? 8.472 10.633 6.837 1.00 79.69 86 PRO A O 1
ATOM 743 N N . VAL A 1 87 ? 7.718 11.428 4.880 1.00 80.31 87 VAL A N 1
ATOM 744 C CA . VAL A 1 87 ? 7.406 10.112 4.296 1.00 80.31 87 VAL A CA 1
ATOM 745 C C . VAL A 1 87 ? 8.644 9.281 3.946 1.00 80.31 87 VAL A C 1
ATOM 747 O O . VAL A 1 87 ? 8.560 8.058 3.870 1.00 80.31 87 VAL A O 1
ATOM 750 N N . VAL A 1 88 ? 9.795 9.935 3.750 1.00 80.44 88 VAL A N 1
ATOM 751 C CA . VAL A 1 88 ? 11.015 9.340 3.171 1.00 80.44 88 VAL A CA 1
ATOM 752 C C . VAL A 1 88 ? 11.555 8.168 3.991 1.00 80.44 88 VAL A C 1
ATOM 754 O O . VAL A 1 88 ? 12.023 7.199 3.406 1.00 80.44 88 VAL A O 1
ATOM 757 N N . LEU A 1 89 ? 11.474 8.239 5.321 1.00 78.69 89 LEU A N 1
ATOM 758 C CA . LEU A 1 89 ? 11.966 7.180 6.211 1.00 78.69 89 LEU A CA 1
ATOM 759 C C . LEU A 1 89 ? 10.836 6.401 6.884 1.00 78.69 89 LEU A C 1
ATOM 761 O O . LEU A 1 89 ? 10.974 5.207 7.123 1.00 78.69 89 LEU A O 1
ATOM 765 N N . ASN A 1 90 ? 9.722 7.071 7.180 1.00 80.50 90 ASN A N 1
ATOM 766 C CA . ASN A 1 90 ? 8.675 6.501 8.023 1.00 80.50 90 ASN A CA 1
ATOM 767 C C . ASN A 1 90 ? 7.705 5.598 7.251 1.00 80.50 90 ASN A C 1
ATOM 769 O O . ASN A 1 90 ? 7.176 4.651 7.826 1.00 80.50 90 ASN A O 1
ATOM 773 N N . PHE A 1 91 ? 7.469 5.872 5.960 1.00 77.69 91 PHE A N 1
ATOM 774 C CA . PHE A 1 91 ? 6.408 5.192 5.204 1.00 77.69 91 PHE A CA 1
ATOM 775 C C . PHE A 1 91 ? 6.813 4.617 3.867 1.00 77.69 91 PHE A C 1
ATOM 777 O O . PHE A 1 91 ? 6.102 3.741 3.392 1.00 77.69 91 PHE A O 1
ATOM 784 N N . ASN A 1 92 ? 7.874 5.112 3.231 1.00 86.38 92 ASN A N 1
ATOM 785 C CA . ASN A 1 92 ? 8.215 4.712 1.871 1.00 86.38 92 ASN A CA 1
ATOM 786 C C . ASN A 1 92 ? 9.140 3.484 1.879 1.00 86.38 92 ASN A C 1
ATOM 788 O O . ASN A 1 92 ? 10.356 3.647 1.994 1.00 86.38 92 ASN A O 1
ATOM 792 N N . PRO A 1 93 ? 8.624 2.246 1.724 1.00 88.19 93 PRO A N 1
ATOM 793 C CA . PRO A 1 93 ? 9.485 1.097 1.508 1.00 88.19 93 PRO A CA 1
ATOM 794 C C . PRO A 1 93 ? 10.102 1.171 0.112 1.00 88.19 93 PRO A C 1
ATOM 796 O O . PRO A 1 93 ? 9.455 1.594 -0.849 1.00 88.19 93 PRO A O 1
ATOM 799 N N . PHE A 1 94 ? 11.318 0.656 -0.022 1.00 90.00 94 PHE A N 1
ATOM 800 C CA . PHE A 1 94 ? 11.951 0.432 -1.315 1.00 90.00 94 PHE A CA 1
ATOM 801 C C . PHE A 1 94 ? 12.300 -1.045 -1.484 1.00 90.00 94 PHE A C 1
ATOM 803 O O . PHE A 1 94 ? 12.485 -1.777 -0.512 1.00 90.00 94 PHE A O 1
ATOM 810 N N . PHE A 1 95 ? 12.385 -1.475 -2.739 1.00 88.94 95 PHE A N 1
ATOM 811 C CA . PHE A 1 95 ? 12.849 -2.806 -3.101 1.00 88.94 95 PHE A CA 1
ATOM 812 C C . PHE A 1 95 ? 14.186 -2.693 -3.814 1.00 88.94 95 PHE A C 1
ATOM 814 O O . PHE A 1 95 ? 14.371 -1.831 -4.673 1.00 88.94 95 PHE A O 1
ATOM 821 N N . VAL A 1 96 ? 15.105 -3.591 -3.479 1.00 92.19 96 VAL A N 1
ATOM 822 C CA . VAL A 1 96 ? 16.342 -3.770 -4.235 1.00 92.19 96 VAL A CA 1
ATOM 823 C C . VAL A 1 96 ? 16.124 -4.932 -5.189 1.00 92.19 96 VAL A C 1
ATOM 825 O O . VAL A 1 96 ? 15.908 -6.064 -4.761 1.00 92.19 96 VAL A O 1
ATOM 828 N N . LEU A 1 97 ? 16.147 -4.642 -6.489 1.00 89.44 97 LEU A N 1
ATOM 829 C CA . LEU A 1 97 ? 15.998 -5.659 -7.522 1.00 89.44 97 LEU A CA 1
ATOM 830 C C . LEU A 1 97 ? 17.342 -6.342 -7.778 1.00 89.44 97 LEU A C 1
ATOM 832 O O . LEU A 1 97 ? 18.359 -5.671 -7.980 1.00 89.44 97 LEU A O 1
ATOM 836 N N . ALA A 1 98 ? 17.329 -7.673 -7.831 1.00 90.25 98 ALA A N 1
ATOM 837 C CA . ALA A 1 98 ? 18.491 -8.451 -8.236 1.00 90.25 98 ALA A CA 1
ATOM 838 C C . ALA A 1 98 ? 18.951 -8.061 -9.654 1.00 90.25 98 ALA A C 1
ATOM 840 O O . ALA A 1 98 ? 18.161 -7.600 -10.484 1.00 90.25 98 ALA A O 1
ATOM 841 N N . ASN A 1 99 ? 20.247 -8.222 -9.917 1.00 88.94 99 ASN A N 1
ATOM 842 C CA . ASN A 1 99 ? 20.800 -8.033 -11.256 1.00 88.94 99 ASN A CA 1
ATOM 843 C C . ASN A 1 99 ? 20.317 -9.141 -12.199 1.00 88.94 99 ASN A C 1
ATOM 845 O O . ASN A 1 99 ? 20.047 -10.260 -11.758 1.00 88.94 99 ASN A O 1
ATOM 849 N N . ASP A 1 100 ? 20.241 -8.831 -13.495 1.00 88.69 100 ASP A N 1
ATOM 850 C CA . ASP A 1 100 ? 19.978 -9.846 -14.513 1.00 88.69 100 ASP A CA 1
ATOM 851 C C . ASP A 1 100 ? 21.137 -10.862 -14.489 1.00 88.69 100 ASP A C 1
ATOM 853 O O . ASP A 1 100 ? 22.303 -10.444 -14.429 1.00 88.69 100 ASP A O 1
ATOM 857 N N . PRO A 1 101 ? 20.861 -12.178 -14.534 1.00 88.25 101 PRO A N 1
ATOM 858 C CA . PRO A 1 101 ? 21.899 -13.205 -14.647 1.00 88.25 101 PRO A CA 1
ATOM 859 C C . PRO A 1 101 ? 22.851 -12.975 -15.833 1.00 88.25 101 PRO A C 1
ATOM 861 O O . PRO A 1 101 ? 24.017 -13.367 -15.800 1.00 88.25 101 PRO A O 1
ATOM 864 N N . THR A 1 102 ? 22.369 -12.305 -16.879 1.00 88.12 102 THR A N 1
ATOM 865 C CA . THR A 1 102 ? 23.116 -11.934 -18.077 1.00 88.12 102 THR A CA 1
ATOM 866 C C . THR A 1 102 ? 23.837 -10.605 -17.857 1.00 88.12 102 THR A C 1
ATOM 868 O O . THR A 1 102 ? 23.235 -9.533 -17.929 1.00 88.12 102 THR A O 1
ATOM 871 N N . ALA A 1 103 ? 25.159 -10.643 -17.670 1.00 80.75 103 ALA A N 1
ATOM 872 C CA . ALA A 1 103 ? 25.969 -9.447 -17.406 1.00 80.75 103 ALA A CA 1
ATOM 873 C C . ALA A 1 103 ? 25.789 -8.323 -18.450 1.00 80.75 103 ALA A C 1
ATOM 875 O O . ALA A 1 103 ? 25.719 -7.151 -18.082 1.00 80.75 103 ALA A O 1
ATOM 876 N N . ALA A 1 104 ? 25.633 -8.670 -19.733 1.00 79.12 104 ALA A N 1
ATOM 877 C CA . ALA A 1 104 ? 25.412 -7.705 -20.815 1.00 79.12 104 ALA A CA 1
ATOM 878 C C . ALA A 1 104 ? 24.102 -6.903 -20.668 1.00 79.12 104 ALA A C 1
ATOM 880 O O . ALA A 1 104 ? 24.023 -5.760 -21.112 1.00 79.12 104 ALA A O 1
ATOM 881 N N . ARG A 1 105 ? 23.085 -7.467 -20.001 1.00 76.94 105 ARG A N 1
ATOM 882 C CA . ARG A 1 105 ? 21.787 -6.813 -19.754 1.00 76.94 105 ARG A CA 1
ATOM 883 C C . ARG A 1 105 ? 21.795 -5.895 -18.532 1.00 76.94 105 ARG A C 1
ATOM 885 O O . ARG A 1 105 ? 20.828 -5.178 -18.302 1.00 76.94 105 ARG A O 1
ATOM 892 N N . ASN A 1 106 ? 22.895 -5.867 -17.777 1.00 83.38 106 ASN A N 1
ATOM 893 C CA . ASN A 1 106 ? 23.055 -4.995 -16.613 1.00 83.38 106 ASN A CA 1
ATOM 894 C C . ASN A 1 106 ? 23.603 -3.600 -16.960 1.00 83.38 106 ASN A C 1
ATOM 896 O O . ASN A 1 106 ? 23.853 -2.808 -16.051 1.00 83.38 106 ASN A O 1
ATOM 900 N N . ASN A 1 107 ? 23.766 -3.266 -18.247 1.00 91.19 107 ASN A N 1
ATOM 901 C CA . ASN A 1 107 ? 24.025 -1.886 -18.656 1.00 91.19 107 ASN A CA 1
ATOM 902 C C . ASN A 1 107 ? 22.864 -0.974 -18.215 1.00 91.19 107 ASN A C 1
ATOM 904 O O . ASN A 1 107 ? 21.699 -1.334 -18.375 1.00 91.19 107 ASN A O 1
ATOM 908 N N . GLN A 1 108 ? 23.178 0.214 -17.687 1.00 91.12 108 GLN A N 1
ATOM 909 C CA . GLN A 1 108 ? 22.189 1.143 -17.132 1.00 91.12 108 GLN A CA 1
ATOM 910 C C . GLN A 1 108 ? 21.062 1.480 -18.117 1.00 91.12 108 GLN A C 1
ATOM 912 O O . GLN A 1 108 ? 19.894 1.421 -17.737 1.00 91.12 108 GLN A O 1
ATOM 917 N N . VAL A 1 109 ? 21.397 1.803 -19.371 1.00 92.38 109 VAL A N 1
ATOM 918 C CA . VAL A 1 109 ? 20.417 2.228 -20.382 1.00 92.38 109 VAL A CA 1
ATOM 919 C C . VAL A 1 109 ? 19.541 1.050 -20.796 1.00 92.38 109 VAL A C 1
ATOM 921 O O . VAL A 1 109 ? 18.317 1.152 -20.762 1.00 92.38 109 VAL A O 1
ATOM 924 N N . SER A 1 110 ? 20.150 -0.096 -21.107 1.00 89.25 110 SER A N 1
ATOM 925 C CA . SER A 1 110 ? 19.423 -1.308 -21.504 1.00 89.25 110 SER A CA 1
ATOM 926 C C . SER A 1 110 ? 18.508 -1.826 -20.390 1.00 89.25 110 SER A C 1
ATOM 928 O O . SER A 1 110 ? 17.360 -2.198 -20.650 1.00 89.25 110 SER A O 1
ATOM 930 N N . ARG A 1 111 ? 18.980 -1.806 -19.137 1.00 90.38 111 ARG A N 1
ATOM 931 C CA . ARG A 1 111 ? 18.191 -2.215 -17.970 1.00 90.38 111 ARG A CA 1
ATOM 932 C C . ARG A 1 111 ? 17.043 -1.245 -17.707 1.00 90.38 111 ARG A C 1
ATOM 934 O O . ARG A 1 111 ? 15.921 -1.697 -17.493 1.00 90.38 111 ARG A O 1
ATOM 941 N N . ALA A 1 112 ? 17.293 0.064 -17.759 1.00 91.56 112 ALA A N 1
ATOM 942 C CA . ALA A 1 112 ? 16.250 1.075 -17.593 1.00 91.56 112 ALA A CA 1
ATOM 943 C C . ALA A 1 112 ? 15.169 0.950 -18.677 1.00 91.56 112 ALA A C 1
ATOM 945 O O . ALA A 1 112 ? 13.987 0.899 -18.345 1.00 91.56 112 ALA A O 1
ATOM 946 N N . ALA A 1 113 ? 15.563 0.810 -19.947 1.00 92.50 113 ALA A N 1
ATOM 947 C CA . ALA A 1 113 ? 14.634 0.607 -21.057 1.00 92.50 113 ALA A CA 1
ATOM 948 C C . ALA A 1 113 ? 13.778 -0.655 -20.862 1.00 92.50 113 ALA A C 1
ATOM 950 O O . ALA A 1 113 ? 12.558 -0.600 -21.001 1.00 92.50 113 ALA A O 1
ATOM 951 N N . SER A 1 114 ? 14.395 -1.766 -20.451 1.00 91.25 114 SER A N 1
ATOM 952 C CA . SER A 1 114 ? 13.688 -3.029 -20.194 1.00 91.25 114 SER A CA 1
ATOM 953 C C . SER A 1 114 ? 12.686 -2.917 -19.038 1.00 91.25 114 SER A C 1
ATOM 955 O O . SER A 1 114 ? 11.566 -3.424 -19.138 1.00 91.25 114 SER A O 1
ATOM 957 N N . LEU A 1 115 ? 13.054 -2.229 -17.950 1.00 92.38 115 LEU A N 1
ATOM 958 C CA . LEU A 1 115 ? 12.174 -1.994 -16.800 1.00 92.38 115 LEU A CA 1
ATOM 959 C C . LEU A 1 115 ? 10.998 -1.080 -17.157 1.00 92.38 115 LEU A C 1
ATOM 961 O O . LEU A 1 115 ? 9.862 -1.378 -16.783 1.00 92.38 115 LEU A O 1
ATOM 965 N N . ILE A 1 116 ? 11.249 0.000 -17.902 1.00 94.00 116 ILE A N 1
ATOM 966 C CA . ILE A 1 116 ? 10.203 0.914 -18.378 1.00 94.00 116 ILE A CA 1
ATOM 967 C C . ILE A 1 116 ? 9.239 0.162 -19.296 1.00 94.00 116 ILE A C 1
ATOM 969 O O . ILE A 1 116 ? 8.032 0.205 -19.072 1.00 94.00 116 ILE A O 1
ATOM 973 N N . PHE A 1 117 ? 9.758 -0.578 -20.278 1.00 94.00 117 PHE A N 1
ATOM 974 C CA . PHE A 1 117 ? 8.941 -1.347 -21.215 1.00 94.00 117 PHE A CA 1
ATOM 975 C C . PHE A 1 117 ? 8.070 -2.390 -20.501 1.00 94.00 117 PHE A C 1
ATOM 977 O O . PHE A 1 117 ? 6.863 -2.454 -20.724 1.00 94.00 117 PHE A O 1
ATOM 984 N N . SER A 1 118 ? 8.653 -3.147 -19.568 1.00 93.81 118 SER A N 1
ATOM 985 C CA . SER A 1 118 ? 7.912 -4.135 -18.769 1.00 93.81 118 SER A CA 1
ATOM 986 C C . SER A 1 118 ? 6.829 -3.480 -17.905 1.00 93.81 118 SER A C 1
ATOM 988 O O . SER A 1 118 ? 5.714 -3.992 -17.815 1.00 93.81 118 SER A O 1
ATOM 990 N N . SER A 1 119 ? 7.125 -2.315 -17.318 1.00 93.56 119 SER A N 1
ATOM 991 C CA . SER A 1 119 ? 6.154 -1.545 -16.530 1.00 93.56 119 SER A CA 1
ATOM 992 C C . SER A 1 119 ? 5.001 -1.037 -17.396 1.00 93.56 119 SER A C 1
ATOM 994 O O . SER A 1 119 ? 3.848 -1.117 -16.983 1.00 93.56 119 SER A O 1
ATOM 996 N N . LEU A 1 120 ? 5.280 -0.560 -18.613 1.00 92.94 120 LEU A N 1
ATOM 997 C CA . LEU A 1 120 ? 4.249 -0.115 -19.554 1.00 92.94 120 LEU A CA 1
ATOM 998 C C . LEU A 1 120 ? 3.351 -1.266 -20.014 1.00 92.94 120 LEU A C 1
ATOM 1000 O O . LEU A 1 120 ? 2.138 -1.084 -20.078 1.00 92.94 120 LEU A O 1
ATOM 1004 N N . ASN A 1 121 ? 3.914 -2.450 -20.263 1.00 93.88 121 ASN A N 1
ATOM 1005 C CA . ASN A 1 121 ? 3.124 -3.641 -20.586 1.00 93.88 121 ASN A CA 1
ATOM 1006 C C . ASN A 1 121 ? 2.190 -4.023 -19.432 1.00 93.88 121 ASN A C 1
ATOM 1008 O O . ASN A 1 121 ? 1.024 -4.333 -19.667 1.00 93.88 121 ASN A O 1
ATOM 1012 N N . PHE A 1 122 ? 2.668 -3.936 -18.188 1.00 93.00 122 PHE A N 1
ATOM 1013 C CA . PHE A 1 122 ? 1.829 -4.158 -17.010 1.00 93.00 122 PHE A CA 1
ATOM 1014 C C . PHE A 1 122 ? 0.705 -3.117 -16.902 1.00 93.00 122 PHE A C 1
ATOM 1016 O O . PHE A 1 122 ? -0.452 -3.475 -16.696 1.00 93.00 122 PHE A O 1
ATOM 1023 N N . VAL A 1 123 ? 1.016 -1.829 -17.098 1.00 90.62 123 VAL A N 1
ATOM 1024 C CA . VAL A 1 123 ? 0.012 -0.748 -17.110 1.00 90.62 123 VAL A CA 1
ATOM 1025 C C . VAL A 1 123 ? -1.029 -0.970 -18.203 1.00 90.62 123 VAL A C 1
ATOM 1027 O O . VAL A 1 123 ? -2.214 -0.737 -17.970 1.00 90.62 123 VAL A O 1
ATOM 1030 N N . HIS A 1 124 ? -0.599 -1.402 -19.389 1.00 91.12 124 HIS A N 1
ATOM 1031 C CA . HIS A 1 124 ? -1.496 -1.717 -20.491 1.00 91.12 124 HIS A CA 1
ATOM 1032 C C . HIS A 1 124 ? -2.439 -2.855 -20.104 1.00 91.12 124 HIS A C 1
ATOM 1034 O O . HIS A 1 124 ? -3.644 -2.635 -20.109 1.00 91.12 124 HIS A O 1
ATOM 1040 N N . ALA A 1 125 ? -1.898 -3.996 -19.662 1.00 92.00 125 ALA A N 1
ATOM 1041 C CA . ALA A 1 125 ? -2.685 -5.163 -19.264 1.00 92.00 125 ALA A CA 1
ATOM 1042 C C . ALA A 1 125 ? -3.686 -4.862 -18.136 1.00 92.00 125 ALA A C 1
ATOM 1044 O O . ALA A 1 125 ? -4.815 -5.348 -18.158 1.00 92.00 125 ALA A O 1
ATOM 1045 N N . LEU A 1 126 ? -3.289 -4.028 -17.169 1.00 89.69 126 LEU A N 1
ATOM 1046 C CA . LEU A 1 126 ? -4.164 -3.577 -16.090 1.00 89.69 126 LEU A CA 1
ATOM 1047 C C . LEU A 1 126 ? -5.318 -2.706 -16.611 1.00 89.69 126 LEU A C 1
ATOM 1049 O O . LEU A 1 126 ? -6.450 -2.858 -16.167 1.00 89.69 126 LEU A O 1
ATOM 1053 N N . ARG A 1 127 ? -5.044 -1.788 -17.547 1.00 87.56 127 ARG A N 1
ATOM 1054 C CA . ARG A 1 127 ? -6.055 -0.880 -18.119 1.00 87.56 127 ARG A CA 1
ATOM 1055 C C . ARG A 1 127 ? -6.973 -1.555 -19.132 1.00 87.56 127 ARG A C 1
ATOM 1057 O O . ARG A 1 127 ? -8.093 -1.092 -19.311 1.00 87.56 127 ARG A O 1
ATOM 1064 N N . THR A 1 128 ? -6.501 -2.598 -19.809 1.00 91.56 128 THR A N 1
ATOM 1065 C CA . THR A 1 128 ? -7.304 -3.418 -20.726 1.00 91.56 128 THR A CA 1
ATOM 1066 C C . THR A 1 128 ? -8.029 -4.559 -20.020 1.00 91.56 128 THR A C 1
ATOM 1068 O O . THR A 1 128 ? -8.675 -5.348 -20.699 1.00 91.56 128 THR A O 1
ATOM 1071 N N . GLU A 1 129 ? -7.912 -4.665 -18.690 1.00 88.94 129 GLU A N 1
ATOM 1072 C CA . GLU A 1 129 ? -8.513 -5.732 -17.876 1.00 88.94 129 GLU A CA 1
ATOM 1073 C C . GLU A 1 129 ? -8.129 -7.149 -18.348 1.00 88.94 129 GLU A C 1
ATOM 1075 O O . GLU A 1 129 ? -8.865 -8.111 -18.156 1.00 88.94 129 GLU A O 1
ATOM 1080 N N . THR A 1 130 ? -6.951 -7.294 -18.963 1.00 91.75 130 THR A N 1
ATOM 1081 C CA . THR A 1 130 ? -6.417 -8.590 -19.424 1.00 91.75 130 THR A CA 1
ATOM 1082 C C . THR A 1 130 ? -5.481 -9.232 -18.401 1.00 91.75 130 THR A C 1
ATOM 1084 O O . THR A 1 130 ? -4.922 -10.295 -18.660 1.00 91.75 130 THR A O 1
ATOM 1087 N N . LEU A 1 131 ? -5.226 -8.554 -17.280 1.00 89.88 131 LEU A N 1
ATOM 1088 C CA . LEU A 1 131 ? -4.430 -9.083 -16.182 1.00 89.88 131 LEU A CA 1
ATOM 1089 C C . LEU A 1 131 ? -5.289 -10.041 -15.349 1.00 89.88 131 LEU A C 1
ATOM 1091 O O . LEU A 1 131 ? -6.337 -9.649 -14.841 1.00 89.88 131 LEU A O 1
ATOM 1095 N N . GLU A 1 132 ? -4.820 -11.275 -15.186 1.00 89.56 132 GLU A N 1
ATOM 1096 C CA . GLU A 1 132 ? -5.472 -12.258 -14.321 1.00 89.56 132 GLU A CA 1
ATOM 1097 C C . GLU A 1 132 ? -5.512 -11.758 -12.863 1.00 89.56 132 GLU A C 1
ATOM 1099 O O . GLU A 1 132 ? -4.497 -11.250 -12.373 1.00 89.56 132 GLU A O 1
ATOM 1104 N N . PRO A 1 133 ? -6.647 -11.889 -12.148 1.00 89.00 133 PRO A N 1
ATOM 1105 C CA . PRO A 1 133 ? -6.730 -11.502 -10.746 1.00 89.00 133 PRO A CA 1
ATOM 1106 C C . PRO A 1 133 ? -5.753 -12.293 -9.876 1.00 89.00 133 PRO A C 1
ATOM 1108 O O . PRO A 1 133 ? -5.677 -13.523 -9.962 1.00 89.00 133 PRO A O 1
ATOM 1111 N N . ASP A 1 134 ? -5.060 -11.598 -8.975 1.00 89.25 134 ASP A N 1
ATOM 1112 C CA . ASP A 1 134 ? -4.214 -12.260 -7.990 1.00 89.25 134 ASP A CA 1
ATOM 1113 C C . ASP A 1 134 ? -5.077 -13.141 -7.080 1.00 89.25 134 ASP A C 1
ATOM 1115 O O . ASP A 1 134 ? -6.122 -12.720 -6.585 1.00 89.25 134 ASP A O 1
ATOM 1119 N N . ALA A 1 135 ? -4.635 -14.373 -6.824 1.00 90.31 135 ALA A N 1
ATOM 1120 C CA . ALA A 1 135 ? -5.341 -15.302 -5.952 1.00 90.31 135 ALA A CA 1
ATOM 1121 C C . ALA A 1 135 ? -4.410 -15.871 -4.880 1.00 90.31 135 ALA A C 1
ATOM 1123 O O . ALA A 1 135 ? -3.305 -16.338 -5.162 1.00 90.31 135 ALA A O 1
ATOM 1124 N N . PHE A 1 136 ? -4.881 -15.901 -3.635 1.00 88.94 136 PHE A N 1
ATOM 1125 C CA . PHE A 1 136 ? -4.187 -16.558 -2.533 1.00 88.94 136 PHE A CA 1
ATOM 1126 C C . PHE A 1 136 ? -4.971 -17.787 -2.087 1.00 88.94 136 PHE A C 1
ATOM 1128 O O . PHE A 1 136 ? -6.114 -17.684 -1.648 1.00 88.94 136 PHE A O 1
ATOM 1135 N N . ARG A 1 137 ? -4.351 -18.971 -2.192 1.00 89.69 137 ARG A N 1
ATOM 1136 C CA . ARG A 1 137 ? -4.972 -20.266 -1.843 1.00 89.69 137 ARG A CA 1
ATOM 1137 C C . ARG A 1 137 ? -6.330 -20.501 -2.533 1.00 89.69 137 ARG A C 1
ATOM 1139 O O . ARG A 1 137 ? -7.228 -21.087 -1.939 1.00 89.69 137 ARG A O 1
ATOM 1146 N N . GLY A 1 138 ? -6.466 -20.048 -3.780 1.00 87.50 138 GLY A N 1
ATOM 1147 C CA . GLY A 1 138 ? -7.693 -20.187 -4.574 1.00 87.50 138 GLY A CA 1
ATOM 1148 C C . GLY A 1 138 ? -8.750 -19.106 -4.327 1.00 87.50 138 GLY A C 1
ATOM 1149 O O . GLY A 1 138 ? -9.767 -19.107 -5.013 1.00 87.50 138 GLY A O 1
ATOM 1150 N N . THR A 1 139 ? -8.516 -18.171 -3.403 1.00 87.19 139 THR A N 1
ATOM 1151 C CA . THR A 1 139 ? -9.400 -17.021 -3.183 1.00 87.19 139 THR A CA 1
ATOM 1152 C C . THR A 1 139 ? -8.879 -15.812 -3.961 1.00 87.19 139 THR A C 1
ATOM 1154 O O . THR A 1 139 ? -7.723 -15.436 -3.739 1.00 87.19 139 THR A O 1
ATOM 1157 N N . PRO A 1 140 ? -9.687 -15.190 -4.840 1.00 87.56 140 PRO A N 1
ATOM 1158 C CA . PRO A 1 140 ? -9.287 -13.973 -5.538 1.00 87.56 140 PRO A CA 1
ATOM 1159 C C . PRO A 1 140 ? -9.114 -12.812 -4.551 1.00 87.56 140 PRO A C 1
ATOM 1161 O O . PRO A 1 140 ? -9.878 -12.672 -3.592 1.00 87.56 140 PRO A O 1
ATOM 1164 N N . LEU A 1 141 ? -8.093 -11.994 -4.783 1.00 88.44 141 LEU A N 1
ATOM 1165 C CA . LEU A 1 141 ? -7.786 -10.784 -4.030 1.00 88.44 141 LEU A CA 1
ATOM 1166 C C . LEU A 1 141 ? -8.350 -9.562 -4.759 1.00 88.44 141 LEU A C 1
ATOM 1168 O O . LEU A 1 141 ? -8.530 -9.572 -5.975 1.00 88.44 141 LEU A O 1
ATOM 1172 N N . ASP A 1 142 ? -8.629 -8.494 -4.012 1.00 85.38 142 ASP A N 1
ATOM 1173 C CA . ASP A 1 142 ? -9.053 -7.240 -4.631 1.00 85.38 142 ASP A CA 1
ATOM 1174 C C . ASP A 1 142 ? -7.872 -6.527 -5.314 1.00 85.38 142 ASP A C 1
ATOM 1176 O O . ASP A 1 142 ? -6.804 -6.331 -4.728 1.00 85.38 142 ASP A O 1
ATOM 1180 N N . MET A 1 143 ? -8.112 -6.118 -6.560 1.00 86.94 143 MET A N 1
ATOM 1181 C CA . MET A 1 143 ? -7.143 -5.506 -7.466 1.00 86.94 143 MET A CA 1
ATOM 1182 C C . MET A 1 143 ? -7.253 -3.971 -7.516 1.00 86.94 143 MET A C 1
ATOM 1184 O O . MET A 1 143 ? -6.483 -3.329 -8.235 1.00 86.94 143 MET A O 1
ATOM 1188 N N . SER A 1 144 ? -8.164 -3.349 -6.753 1.00 83.44 144 SER A N 1
ATOM 1189 C CA . SER A 1 144 ? -8.398 -1.891 -6.771 1.00 83.44 144 SER A CA 1
ATOM 1190 C C . SER A 1 144 ? -7.140 -1.050 -6.491 1.00 83.44 144 SER A C 1
ATOM 1192 O O . SER A 1 144 ? -7.003 0.076 -6.973 1.00 83.44 144 SER A O 1
ATOM 1194 N N . GLN A 1 145 ? -6.165 -1.605 -5.768 1.00 84.25 145 GLN A N 1
ATOM 1195 C CA . GLN A 1 145 ? -4.916 -0.917 -5.432 1.00 84.25 145 GLN A CA 1
ATOM 1196 C C . GLN A 1 145 ? -4.004 -0.697 -6.629 1.00 84.25 145 GLN A C 1
ATOM 1198 O O . GLN A 1 145 ? -3.320 0.327 -6.694 1.00 84.25 145 GLN A O 1
ATOM 1203 N N . PHE A 1 146 ? -4.011 -1.616 -7.595 1.00 86.44 146 PHE A N 1
ATOM 1204 C CA . PHE A 1 146 ? -3.169 -1.501 -8.781 1.00 86.44 146 PHE A CA 1
ATOM 1205 C C . PHE A 1 146 ? -3.527 -0.262 -9.603 1.00 86.44 146 PHE A C 1
ATOM 1207 O O . PHE A 1 146 ? -2.640 0.377 -10.170 1.00 86.44 146 PHE A O 1
ATOM 1214 N N . GLN A 1 147 ? -4.800 0.148 -9.596 1.00 81.19 147 GLN A N 1
ATOM 1215 C CA . GLN A 1 147 ? -5.244 1.369 -10.270 1.00 81.19 147 GLN A CA 1
ATOM 1216 C C . GLN A 1 147 ? -4.594 2.627 -9.682 1.00 81.19 147 GLN A C 1
ATOM 1218 O O . GLN A 1 147 ? -4.321 3.579 -10.410 1.00 81.19 147 GLN A O 1
ATOM 1223 N N . ARG A 1 148 ? -4.289 2.625 -8.379 1.00 80.75 148 ARG A N 1
ATOM 1224 C CA . ARG A 1 148 ? -3.649 3.757 -7.693 1.00 80.75 148 ARG A CA 1
ATOM 1225 C C . ARG A 1 148 ? -2.122 3.719 -7.758 1.00 80.75 148 ARG A C 1
ATOM 1227 O O . ARG A 1 148 ? -1.492 4.638 -7.247 1.00 80.75 148 ARG A O 1
ATOM 1234 N N . MET A 1 149 ? -1.521 2.698 -8.373 1.00 84.81 149 MET A N 1
ATOM 1235 C CA . MET A 1 149 ? -0.063 2.551 -8.465 1.00 84.81 149 MET A CA 1
ATOM 1236 C C . MET A 1 149 ? 0.565 3.424 -9.561 1.00 84.81 149 MET A C 1
ATOM 1238 O O . MET A 1 149 ? 1.733 3.793 -9.456 1.00 84.81 149 MET A O 1
ATOM 1242 N N . PHE A 1 150 ? -0.196 3.772 -10.603 1.00 84.56 150 PHE A N 1
ATOM 1243 C CA . PHE A 1 150 ? 0.311 4.507 -11.763 1.00 84.56 150 PHE A CA 1
ATOM 1244 C C . PHE A 1 150 ? -0.477 5.789 -12.014 1.00 84.56 150 PHE A C 1
ATOM 1246 O O . PHE A 1 150 ? -1.703 5.789 -11.987 1.00 84.56 150 PHE A O 1
ATOM 1253 N N . GLY A 1 151 ? 0.228 6.876 -12.339 1.00 79.75 151 GLY A N 1
ATOM 1254 C CA . GLY A 1 151 ? -0.406 8.160 -12.662 1.00 79.75 151 GLY A CA 1
ATOM 1255 C C . GLY A 1 151 ? -1.023 8.878 -11.458 1.00 79.75 151 GLY A C 1
ATOM 1256 O O . GLY A 1 151 ? -1.846 9.769 -11.642 1.00 79.75 151 GLY A O 1
ATOM 1257 N N . THR A 1 152 ? -0.628 8.502 -10.243 1.00 80.19 152 THR A N 1
ATOM 1258 C CA . THR A 1 152 ? -1.050 9.124 -8.986 1.00 80.19 152 THR A CA 1
ATOM 1259 C C . THR A 1 152 ? 0.141 9.803 -8.307 1.00 80.19 152 THR A C 1
ATOM 1261 O O . THR A 1 152 ? 1.29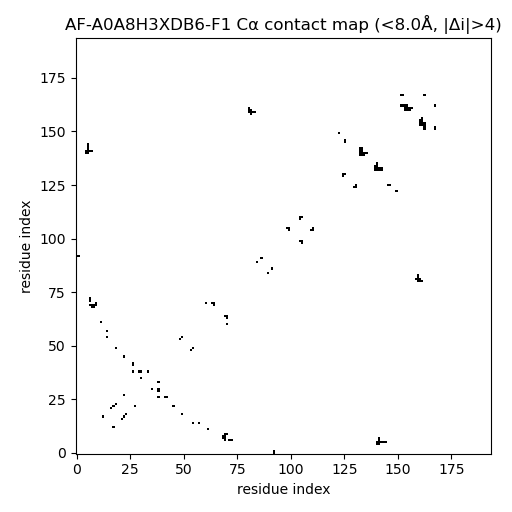6 9.419 -8.498 1.00 80.19 152 THR A O 1
ATOM 1264 N N . ALA A 1 153 ? -0.135 10.836 -7.514 1.00 81.00 153 ALA A N 1
ATOM 1265 C CA . ALA A 1 153 ? 0.854 11.508 -6.681 1.00 81.00 153 ALA A CA 1
ATOM 1266 C C . ALA A 1 153 ? 0.186 11.994 -5.390 1.00 81.00 153 ALA A C 1
ATOM 1268 O O . ALA A 1 153 ? -0.993 12.347 -5.395 1.00 81.00 153 ALA A O 1
ATOM 1269 N N . ARG A 1 154 ? 0.944 12.021 -4.288 1.00 78.31 154 ARG A N 1
ATOM 1270 C CA . ARG A 1 154 ? 0.498 12.598 -3.013 1.00 78.31 154 ARG A CA 1
ATOM 1271 C C . ARG A 1 154 ? 0.728 14.106 -3.053 1.00 78.31 154 ARG A C 1
ATOM 1273 O O . ARG A 1 154 ? 1.868 14.539 -3.211 1.00 78.31 154 ARG A O 1
ATOM 1280 N N . LEU A 1 155 ? -0.336 14.888 -2.895 1.00 77.50 155 LEU A N 1
ATOM 1281 C CA . LEU A 1 155 ? -0.269 16.347 -2.965 1.00 77.50 155 LEU A CA 1
ATOM 1282 C C . LEU A 1 155 ? -0.321 16.962 -1.561 1.00 77.50 155 LEU A C 1
ATOM 1284 O O . LEU A 1 155 ? -1.165 16.548 -0.761 1.00 77.50 155 LEU A O 1
ATOM 1288 N N . PRO A 1 156 ? 0.562 17.923 -1.235 1.00 76.31 156 PRO A N 1
ATOM 1289 C CA . PRO A 1 156 ? 0.473 18.667 0.015 1.00 76.31 156 PRO A CA 1
ATOM 1290 C C . PRO A 1 156 ? -0.719 19.631 -0.025 1.00 76.31 156 PRO A C 1
ATOM 1292 O O . PRO A 1 156 ? -0.925 20.338 -1.008 1.00 76.31 156 PRO A O 1
ATOM 1295 N N . THR A 1 157 ? -1.492 19.666 1.057 1.00 70.12 157 THR A N 1
ATOM 1296 C CA . THR A 1 157 ? -2.653 20.547 1.256 1.00 70.12 157 THR A CA 1
ATOM 1297 C C . THR A 1 157 ? -2.541 21.253 2.611 1.00 70.12 157 THR A C 1
ATOM 1299 O O . THR A 1 157 ? -1.774 20.834 3.476 1.00 70.12 157 THR A O 1
ATOM 1302 N N . GLU A 1 158 ? -3.325 22.309 2.842 1.00 67.94 158 GLU A N 1
ATOM 1303 C CA . GLU A 1 158 ? -3.284 23.075 4.102 1.00 67.94 158 GLU A CA 1
ATOM 1304 C C . GLU A 1 158 ? -3.646 22.250 5.352 1.00 67.94 158 GLU A C 1
ATOM 1306 O O . GLU A 1 158 ? -3.233 22.592 6.457 1.00 67.94 158 GLU A O 1
ATOM 1311 N N . LYS A 1 159 ? -4.410 21.159 5.193 1.00 65.88 159 LYS A N 1
ATOM 1312 C CA . LYS A 1 159 ? -4.886 20.304 6.297 1.00 65.88 159 LYS A CA 1
ATOM 1313 C C . LYS A 1 159 ? -4.225 18.919 6.340 1.00 65.88 159 LYS A C 1
ATOM 1315 O O . LYS A 1 159 ? -4.688 18.059 7.082 1.00 65.88 159 LYS A O 1
ATOM 1320 N N . GLY A 1 160 ? -3.177 18.688 5.547 1.00 67.69 160 GLY A N 1
ATOM 1321 C CA . GLY A 1 160 ? -2.525 17.382 5.415 1.00 67.69 160 GLY A CA 1
ATOM 1322 C C . GLY A 1 160 ? -2.197 17.068 3.960 1.00 67.69 160 GLY A C 1
ATOM 1323 O O . GLY A 1 160 ? -1.732 17.933 3.223 1.00 67.69 160 GLY A O 1
ATOM 1324 N N . PHE A 1 161 ? -2.457 15.846 3.507 1.00 64.81 161 PHE A N 1
ATOM 1325 C CA . PHE A 1 161 ? -2.217 15.446 2.120 1.00 64.81 161 PHE A CA 1
ATOM 1326 C C . PHE A 1 161 ? -3.478 14.883 1.459 1.00 64.81 161 PHE A C 1
ATOM 1328 O O . PHE A 1 161 ? -4.270 14.218 2.113 1.00 64.81 161 PHE A O 1
ATOM 1335 N N . GLY A 1 162 ? -3.654 15.122 0.158 1.00 63.53 162 GLY A N 1
ATOM 1336 C CA . GLY A 1 162 ? -4.804 14.648 -0.621 1.00 63.53 162 GLY A CA 1
ATOM 1337 C C . GLY A 1 162 ? -4.409 13.718 -1.772 1.00 63.53 162 GLY A C 1
ATOM 1338 O O . GLY A 1 162 ? -3.291 13.793 -2.289 1.00 63.53 162 GLY A O 1
ATOM 1339 N N . ILE A 1 163 ? -5.342 12.845 -2.179 1.00 61.50 163 ILE A N 1
ATOM 1340 C CA . ILE A 1 163 ? -5.272 12.010 -3.404 1.00 61.50 163 ILE A CA 1
ATOM 1341 C C . ILE A 1 163 ? -6.437 12.375 -4.358 1.00 61.50 163 ILE A C 1
ATOM 1343 O O . ILE A 1 163 ? -6.822 11.605 -5.232 1.00 61.50 163 ILE A O 1
ATOM 1347 N N . THR A 1 164 ? -7.070 13.539 -4.188 1.00 58.78 164 THR A N 1
ATOM 1348 C CA . THR A 1 164 ? -8.349 13.841 -4.844 1.00 58.78 164 THR A CA 1
ATOM 1349 C C . THR A 1 164 ? -8.222 13.876 -6.369 1.00 58.78 164 THR A C 1
ATOM 1351 O O . THR A 1 164 ? -7.416 14.621 -6.924 1.00 58.78 164 THR A O 1
ATOM 1354 N N . GLU A 1 165 ? -9.084 13.133 -7.067 1.00 57.81 165 GLU A N 1
ATOM 1355 C CA . GLU A 1 165 ? -9.126 13.059 -8.536 1.00 57.81 165 GLU A CA 1
ATOM 1356 C C . GLU A 1 165 ? -9.277 14.444 -9.192 1.00 57.81 165 GLU A C 1
ATOM 1358 O O . GLU A 1 165 ? -8.666 14.730 -10.218 1.00 57.81 165 GLU A O 1
ATOM 1363 N N . LYS A 1 166 ? -10.015 15.360 -8.550 1.00 58.28 166 LYS A N 1
ATOM 1364 C CA . LYS A 1 166 ? -10.156 16.755 -8.999 1.00 58.28 166 LYS A CA 1
ATOM 1365 C C . LYS A 1 166 ? -8.828 17.518 -9.005 1.00 58.28 166 LYS A C 1
ATOM 1367 O O . LYS A 1 166 ? -8.572 18.274 -9.940 1.00 58.28 166 LYS A O 1
ATOM 1372 N N . GLU A 1 167 ? -7.991 17.314 -7.992 1.00 57.31 167 GLU A N 1
ATOM 1373 C CA . GLU A 1 167 ? -6.684 17.971 -7.865 1.00 57.31 167 GLU A CA 1
ATOM 1374 C C . GLU A 1 167 ? -5.652 17.313 -8.788 1.00 57.31 167 GLU A C 1
ATOM 1376 O O . GLU A 1 167 ? -4.867 18.009 -9.427 1.00 57.31 167 GLU A O 1
ATOM 1381 N N . LEU A 1 168 ? -5.721 15.988 -8.959 1.00 57.28 168 LEU A N 1
ATOM 1382 C CA . LEU A 1 168 ? -4.958 15.254 -9.971 1.00 57.28 168 LEU A CA 1
ATOM 1383 C C . LEU A 1 168 ? -5.275 15.744 -11.386 1.00 57.28 168 LEU A C 1
ATOM 1385 O O . LEU A 1 168 ? -4.357 16.041 -12.142 1.00 57.28 168 LEU A O 1
ATOM 1389 N N . VAL A 1 169 ? -6.552 15.892 -11.749 1.00 62.91 169 VAL A N 1
ATOM 1390 C CA . VAL A 1 169 ? -6.961 16.411 -13.065 1.00 62.91 169 VAL A CA 1
ATOM 1391 C C . VAL A 1 169 ? -6.530 17.866 -13.249 1.00 62.91 169 VAL A C 1
ATOM 1393 O O . VAL A 1 169 ? -6.101 18.230 -14.344 1.00 62.91 169 VAL A O 1
ATOM 1396 N N . ALA A 1 170 ? -6.617 18.698 -12.208 1.00 62.50 170 ALA A N 1
ATOM 1397 C CA . ALA A 1 170 ? -6.125 20.073 -12.255 1.00 62.50 170 ALA A CA 1
ATOM 1398 C C . ALA A 1 170 ? -4.608 20.115 -12.500 1.00 62.50 170 ALA A C 1
ATOM 1400 O O . ALA A 1 170 ? -4.162 20.765 -13.442 1.00 62.50 170 ALA A O 1
ATOM 1401 N N . ASN A 1 171 ? -3.828 19.336 -11.752 1.00 58.53 171 ASN A N 1
ATOM 1402 C CA . ASN A 1 171 ? -2.374 19.294 -11.893 1.00 58.53 171 ASN A CA 1
ATOM 1403 C C . ASN A 1 171 ? -1.926 18.630 -13.200 1.00 58.53 171 ASN A C 1
ATOM 1405 O O . ASN A 1 171 ? -0.983 19.096 -13.828 1.00 58.53 171 ASN A O 1
ATOM 1409 N N . LEU A 1 172 ? -2.623 17.593 -13.673 1.00 63.16 172 LEU A N 1
ATOM 1410 C CA . LEU A 1 172 ? -2.371 16.978 -14.979 1.00 63.16 172 LEU A CA 1
ATOM 1411 C C . LEU A 1 172 ? -2.664 17.942 -16.132 1.00 63.16 172 LEU A C 1
ATOM 1413 O O . LEU A 1 172 ? -1.984 17.878 -17.154 1.00 63.16 172 LEU A O 1
ATOM 1417 N N . LYS A 1 173 ? -3.657 18.832 -15.998 1.00 69.19 173 LYS A N 1
ATOM 1418 C CA . LYS A 1 173 ? -3.895 19.904 -16.977 1.00 69.19 173 L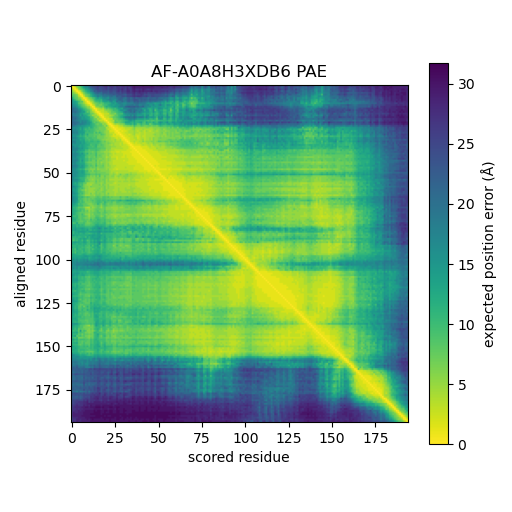YS A CA 1
ATOM 1419 C C . LYS A 1 173 ? -2.739 20.901 -16.990 1.00 69.19 173 LYS A C 1
ATOM 1421 O O . LYS A 1 173 ? -2.273 21.228 -18.077 1.00 69.19 173 LYS A O 1
ATOM 1426 N N . THR A 1 174 ? -2.244 21.295 -15.818 1.00 65.62 174 THR A N 1
ATOM 1427 C CA . THR A 1 174 ? -1.075 22.176 -15.686 1.00 65.62 174 THR A CA 1
ATOM 1428 C C . THR A 1 174 ? 0.179 21.534 -16.285 1.00 65.62 174 THR A C 1
ATOM 1430 O O . THR A 1 174 ? 0.793 22.110 -17.172 1.00 65.62 174 THR A O 1
ATOM 1433 N N . ILE A 1 175 ? 0.481 20.279 -15.934 1.00 67.06 175 ILE A N 1
ATOM 1434 C CA . ILE A 1 175 ? 1.620 19.527 -16.492 1.00 67.06 175 ILE A CA 1
ATOM 1435 C C . ILE A 1 175 ? 1.494 19.371 -18.012 1.00 67.06 175 ILE A C 1
ATOM 1437 O O . ILE A 1 175 ? 2.484 19.486 -18.727 1.00 67.06 175 ILE A O 1
ATOM 1441 N N . LYS A 1 176 ? 0.287 19.113 -18.538 1.00 70.00 176 LYS A N 1
ATOM 1442 C CA . LYS A 1 176 ? 0.063 19.049 -19.991 1.00 70.00 176 LYS A CA 1
ATOM 1443 C C . LYS A 1 176 ? 0.314 20.390 -20.673 1.00 70.00 176 LYS A C 1
ATOM 1445 O O . LYS A 1 176 ? 0.836 20.381 -21.780 1.00 70.00 176 LYS A O 1
ATOM 1450 N N . GLN A 1 177 ? -0.058 21.506 -20.051 1.00 73.81 177 GLN A N 1
ATOM 1451 C CA . GLN A 1 177 ? 0.254 22.840 -20.569 1.00 73.81 177 GLN A CA 1
ATOM 1452 C C . GLN A 1 177 ? 1.761 23.106 -20.547 1.00 73.81 177 GLN A C 1
ATOM 1454 O O . GLN A 1 177 ? 2.307 23.535 -21.558 1.00 73.81 177 GLN A O 1
ATOM 1459 N N . ASP A 1 178 ? 2.448 22.759 -19.461 1.00 70.62 178 ASP A N 1
ATOM 1460 C CA . ASP A 1 178 ? 3.901 22.931 -19.347 1.00 70.62 178 ASP A CA 1
ATOM 1461 C C . ASP A 1 178 ? 4.666 22.047 -20.350 1.00 70.62 178 ASP A C 1
ATOM 1463 O O . ASP A 1 178 ? 5.679 22.452 -20.923 1.00 70.62 178 ASP A O 1
ATOM 1467 N N . ALA A 1 179 ? 4.150 20.847 -20.628 1.00 66.19 179 ALA A N 1
ATOM 1468 C CA . ALA A 1 179 ? 4.734 19.909 -21.583 1.00 66.19 179 ALA A CA 1
ATOM 1469 C C . ALA A 1 179 ? 4.559 20.324 -23.056 1.00 66.19 179 ALA A C 1
ATOM 1471 O O . ALA A 1 179 ? 5.309 19.844 -23.904 1.00 66.19 179 ALA A O 1
ATOM 1472 N N . GLN A 1 180 ? 3.617 21.219 -23.389 1.00 70.44 180 GLN A N 1
ATOM 1473 C CA . GLN A 1 180 ? 3.375 21.662 -24.774 1.00 70.44 180 GLN A CA 1
ATOM 1474 C C . GLN A 1 180 ? 4.553 22.439 -25.389 1.00 70.44 180 GLN A C 1
ATOM 1476 O O . GLN A 1 180 ? 4.598 22.596 -26.608 1.00 70.44 180 GLN A O 1
ATOM 1481 N N . GLY A 1 181 ? 5.505 22.907 -24.574 1.00 63.81 181 GLY A N 1
ATOM 1482 C CA . GLY A 1 181 ? 6.702 23.627 -25.022 1.00 63.81 181 GLY A CA 1
ATOM 1483 C C . GLY A 1 181 ? 7.995 22.807 -25.028 1.00 63.81 181 GLY A C 1
ATOM 1484 O O . GLY A 1 181 ? 9.045 23.349 -25.373 1.00 63.81 181 GLY A O 1
ATOM 1485 N N . ILE A 1 182 ? 7.959 21.531 -24.631 1.00 61.53 182 ILE A N 1
ATOM 1486 C CA . ILE A 1 182 ? 9.162 20.696 -24.543 1.00 61.53 182 ILE A CA 1
ATOM 1487 C C . ILE A 1 182 ? 9.352 19.968 -25.881 1.00 61.53 182 ILE A C 1
ATOM 1489 O O . ILE A 1 182 ? 8.456 19.227 -26.292 1.00 61.53 182 ILE A O 1
ATOM 1493 N N . PRO A 1 183 ? 10.493 20.130 -26.576 1.00 54.06 183 PRO A N 1
ATOM 1494 C CA . PRO A 1 183 ? 10.764 19.353 -27.775 1.00 54.06 183 PRO A CA 1
ATOM 1495 C C . PRO A 1 183 ? 10.848 17.870 -27.399 1.00 54.06 183 PRO A C 1
ATOM 1497 O O . PRO A 1 183 ? 11.727 17.452 -26.644 1.00 54.06 183 PRO A O 1
ATOM 1500 N N . VAL A 1 184 ? 9.918 17.071 -27.922 1.00 54.50 184 VAL A N 1
ATOM 1501 C CA . VAL A 1 184 ? 9.983 15.612 -27.828 1.00 54.50 184 VAL A CA 1
ATOM 1502 C C . VAL A 1 184 ? 11.144 15.167 -28.710 1.00 54.50 184 VAL A C 1
ATOM 1504 O O . VAL A 1 184 ? 11.028 15.132 -29.931 1.00 54.50 184 VAL A O 1
ATOM 1507 N N . VAL A 1 185 ? 12.289 14.866 -28.102 1.00 51.03 185 VAL A N 1
ATOM 1508 C CA . VAL A 1 185 ? 13.358 14.158 -28.807 1.00 51.03 185 VAL A CA 1
ATOM 1509 C C . VAL A 1 185 ? 12.931 12.693 -28.866 1.00 51.03 185 VAL A C 1
ATOM 1511 O O . VAL A 1 185 ? 12.959 11.993 -27.855 1.00 51.03 185 VAL A O 1
ATOM 1514 N N . GLU A 1 186 ? 12.487 12.229 -30.033 1.00 43.34 186 GLU A N 1
ATOM 1515 C CA . GLU A 1 186 ? 12.349 10.798 -30.309 1.00 43.34 186 GLU A CA 1
ATOM 1516 C C . GLU A 1 186 ? 13.741 10.154 -30.218 1.00 43.34 186 GLU A C 1
ATOM 1518 O O . GLU A 1 186 ? 14.577 10.324 -31.100 1.00 43.34 186 GLU A O 1
ATOM 1523 N N . ILE A 1 187 ? 14.028 9.434 -29.129 1.00 49.41 187 ILE A N 1
ATOM 1524 C CA . ILE A 1 187 ? 15.317 8.731 -28.947 1.00 49.41 187 ILE A CA 1
ATOM 1525 C C . ILE A 1 187 ? 15.289 7.320 -29.575 1.00 49.41 187 ILE A C 1
ATOM 1527 O O . ILE A 1 187 ? 16.272 6.589 -29.523 1.00 49.41 187 ILE A O 1
ATOM 1531 N N . ALA A 1 188 ? 14.204 6.919 -30.236 1.00 39.47 188 ALA A N 1
ATOM 1532 C CA . ALA A 1 188 ? 14.109 5.606 -30.868 1.00 39.47 188 ALA A CA 1
ATOM 1533 C C . ALA A 1 188 ? 13.906 5.729 -32.381 1.00 39.47 188 ALA A C 1
ATOM 1535 O O . ALA A 1 188 ? 12.803 5.554 -32.888 1.00 39.47 188 ALA A O 1
ATOM 1536 N N . VAL A 1 189 ? 14.994 5.984 -33.110 1.00 39.81 189 VAL A N 1
ATOM 1537 C CA . VAL A 1 189 ? 15.076 5.504 -34.494 1.00 39.81 189 VAL A CA 1
ATOM 1538 C C . VAL A 1 189 ? 15.212 3.984 -34.407 1.00 39.81 189 VAL A C 1
ATOM 1540 O O . VAL A 1 189 ? 16.154 3.479 -33.794 1.00 39.81 189 VAL A O 1
ATOM 1543 N N . GLU A 1 190 ? 14.234 3.268 -34.965 1.00 41.06 190 GLU A N 1
ATOM 1544 C CA . GLU A 1 190 ? 14.293 1.827 -35.207 1.00 41.06 190 GLU A CA 1
ATOM 1545 C C . GLU A 1 190 ? 15.655 1.454 -35.815 1.00 41.06 190 GLU A C 1
ATOM 1547 O O . GLU A 1 190 ? 15.922 1.768 -36.971 1.00 41.06 190 GLU A O 1
ATOM 1552 N N . ASN A 1 191 ? 16.489 0.718 -35.082 1.00 34.56 191 ASN A N 1
ATOM 1553 C CA . ASN A 1 191 ? 17.388 -0.232 -35.727 1.00 34.56 191 ASN A CA 1
ATOM 1554 C C . ASN A 1 191 ? 16.689 -1.587 -35.679 1.00 34.56 191 ASN A C 1
ATOM 1556 O O . ASN A 1 191 ? 16.798 -2.340 -34.712 1.00 34.56 191 ASN A O 1
ATOM 1560 N N . LYS A 1 192 ? 15.905 -1.853 -36.729 1.00 39.56 192 LYS A N 1
ATOM 1561 C CA . LYS A 1 192 ? 15.622 -3.219 -37.165 1.00 39.56 192 LYS A CA 1
ATOM 1562 C C . LYS A 1 192 ? 16.947 -3.772 -37.657 1.00 39.56 192 LYS A C 1
ATOM 1564 O O . LYS A 1 192 ? 17.380 -3.368 -38.723 1.00 39.56 192 LYS A O 1
ATOM 1569 N N . ASP A 1 193 ? 17.607 -4.534 -36.799 1.00 33.84 193 ASP A N 1
ATOM 1570 C CA . ASP A 1 193 ? 18.529 -5.633 -37.095 1.00 33.84 193 ASP A CA 1
ATOM 1571 C C . ASP A 1 193 ? 19.310 -5.903 -35.804 1.00 33.84 193 ASP A C 1
ATOM 1573 O O . ASP A 1 193 ? 20.060 -5.035 -35.367 1.00 33.84 193 ASP A O 1
ATOM 1577 N N . PHE A 1 194 ? 19.026 -7.048 -35.167 1.00 35.50 194 PHE A N 1
ATOM 1578 C CA . PHE A 1 194 ? 19.885 -7.946 -34.367 1.00 35.50 194 PHE A CA 1
ATOM 1579 C C . PHE A 1 194 ? 19.032 -8.834 -33.450 1.00 35.50 194 PHE A C 1
ATOM 1581 O O . PHE A 1 194 ? 18.265 -8.297 -32.620 1.00 35.50 194 PHE A O 1
#

Sequence (194 aa):
MQFCISIFGAPYYNLNWRLYHSNKIIICFCFWFQREKDFLQTNTLVGQFLENEGPKLQEKLQSYATDKPSYIEEFWYDSYLSYTDPVVLNFNPFFVLANDPTAARNNQVSRAASLIFSSLNFVHALRTETLEPDAFRGTPLDMSQFQRMFGTARLPTEKGFGITEKELVANLKTIKQDAQGIPVVEIAVENKDF

Organism: Gigaspora margarita (NCBI:txid4874)

Mean predicted aligned error: 12.29 Å

Solvent-accessible surface area (backbone atoms only — not comparable to full-atom values): 12115 Å² total; per-residue (Å²): 116,85,77,69,71,59,55,69,65,60,76,84,65,54,63,71,56,45,53,61,54,48,42,50,48,51,51,59,53,43,57,77,78,42,56,72,72,60,38,56,51,48,55,53,51,50,53,53,34,62,78,58,55,44,60,60,51,49,53,51,51,54,59,68,28,72,87,42,69,35,76,54,56,65,63,52,52,47,58,66,28,57,53,83,71,69,51,77,81,77,68,56,71,83,83,86,76,80,77,58,93,51,69,84,54,59,40,69,67,60,37,50,52,52,52,51,51,54,50,50,53,51,52,47,32,58,75,68,68,70,54,79,74,56,60,62,96,86,42,77,52,69,63,73,64,64,66,63,72,58,99,64,69,86,40,87,50,99,85,35,44,46,77,50,67,71,58,51,54,51,50,51,5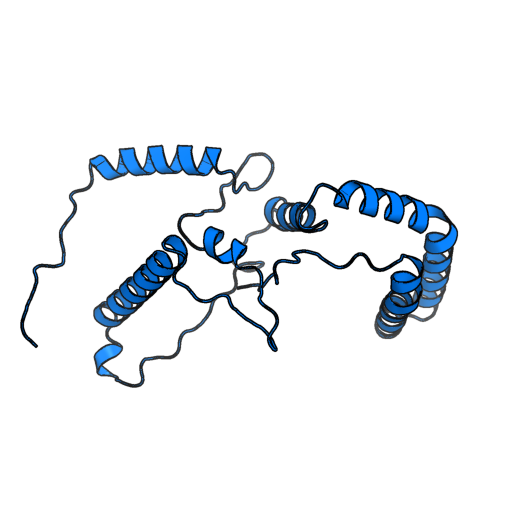2,51,52,54,59,64,50,74,77,56,84,81,75,80,87,74,76,84,75,90,80,134